Protein AF-C8NA68-F1 (afdb_monomer)

pLDDT: mean 77.58, std 17.08, range [37.94, 97.0]

Sequence (185 aa):
MNPKHLLPLLLLALTACQPPQTVENTNLCNYLPPHSEKTRLDDEDAHRFDVAADRISAATAHGNDSKRKHCGQTWRSVASDDDLKTAVASTLGQDWNYRDTLQQGDLTIALWETRSTFWPKQHYALTAAPARDGEPRTLRSTYIKNSDSDLNGAVVFGIIISPFAIVLAIALPLLWRKRRRARQP

Nearest PDB structures (foldseek):
  6exp-assembly1_B  TM=4.641E-01  e=3.893E-02  Sulfolobus islandicus rudivirus 3
  3djw-assembly1_B  TM=4.751E-01  e=7.972E-02  Captovirus AFV1
  4qda-assembly4_E  TM=2.045E-01  e=1.110E-02  Pseudomonas aeruginosa PAO1
  5hmb-assembly1_A  TM=2.649E-01  e=2.481E-01  Streptomyces sahachiroi
  3rt0-assembly2_D  TM=4.095E-01  e=4.919E+00  Arabidopsis thaliana

Solvent-accessible surface area (backbone atoms only — not comparable to full-atom values): 10620 Å² total; per-residue (Å²): 134,66,72,82,64,50,56,62,54,51,50,57,58,49,67,72,64,60,76,77,61,41,52,86,82,57,56,66,43,71,60,72,64,86,84,50,45,81,48,81,73,55,76,69,54,40,53,56,52,49,55,41,49,51,53,52,46,65,78,66,66,71,86,71,70,92,42,56,43,76,41,42,36,44,28,29,33,68,70,50,74,66,58,49,52,49,51,51,48,58,47,44,28,86,42,42,37,82,72,52,76,49,78,49,89,76,32,42,30,44,33,33,33,44,64,59,90,57,72,75,61,37,38,41,34,42,38,32,48,62,85,48,93,92,42,64,25,54,30,34,42,39,29,39,36,59,43,92,72,92,58,56,57,69,54,52,48,47,63,62,47,46,58,56,53,51,50,48,66,53,50,51,58,51,53,51,52,52,55,51,58,76,69,57,132

Radius of gyration: 24.06 Å; Cα contacts (8 Å, |Δi|>4): 234; chains: 1; bounding box: 42×34×87 Å

Organism: Cardiobacterium hominis (strain ATCC 15826 / DSM 8339 / NCTC 10426 / 6573) (NCBI:txid638300)

Structure (mmCIF, N/CA/C/O backbone):
data_AF-C8NA68-F1
#
_entry.id   AF-C8NA68-F1
#
loop_
_atom_site.group_PDB
_atom_site.id
_atom_site.type_symbol
_atom_site.label_atom_id
_atom_site.label_alt_id
_atom_site.label_comp_id
_atom_site.label_asym_id
_atom_site.label_entity_id
_atom_site.label_seq_id
_atom_site.pdbx_PDB_ins_code
_atom_site.Cartn_x
_atom_site.Cartn_y
_atom_site.Cartn_z
_atom_site.occupancy
_atom_site.B_iso_or_equiv
_atom_site.auth_seq_id
_atom_site.auth_comp_id
_atom_site.auth_asym_id
_atom_site.auth_atom_id
_atom_site.pdbx_PDB_model_num
ATOM 1 N N . MET A 1 1 ? -11.977 13.174 45.465 1.00 44.00 1 MET A N 1
ATOM 2 C CA . MET A 1 1 ? -11.170 13.221 44.228 1.00 44.00 1 MET A CA 1
ATOM 3 C C . MET A 1 1 ? -11.542 14.500 43.503 1.00 44.00 1 MET A C 1
ATOM 5 O O . MET A 1 1 ? -12.725 14.796 43.415 1.00 44.00 1 MET A O 1
ATOM 9 N N . ASN A 1 2 ? -10.548 15.311 43.144 1.00 37.94 2 ASN A N 1
ATOM 10 C CA . ASN A 1 2 ? -10.740 16.697 42.712 1.00 37.94 2 ASN A CA 1
ATOM 11 C C . ASN A 1 2 ? -11.089 16.727 41.204 1.00 37.94 2 ASN A C 1
ATOM 13 O O . ASN A 1 2 ? -10.316 16.169 40.423 1.00 37.94 2 ASN A O 1
ATOM 17 N N . PRO A 1 3 ? -12.196 17.357 40.763 1.00 47.44 3 PRO A N 1
ATOM 18 C CA . PRO A 1 3 ? -12.633 17.355 39.357 1.00 47.44 3 PRO A CA 1
ATOM 19 C C . PRO A 1 3 ? -11.610 17.961 38.378 1.00 47.44 3 PRO A C 1
ATOM 21 O O . PRO A 1 3 ? -11.643 17.657 37.189 1.00 47.44 3 PRO A O 1
ATOM 24 N N . LYS A 1 4 ? -10.635 18.734 38.878 1.00 49.16 4 LYS A N 1
ATOM 25 C CA . LYS A 1 4 ? -9.520 19.294 38.094 1.00 49.16 4 LYS A CA 1
ATOM 26 C C . LYS A 1 4 ? -8.570 18.244 37.493 1.00 49.16 4 LYS A C 1
ATOM 28 O O . LYS A 1 4 ? -7.896 18.554 36.521 1.00 49.16 4 LYS A O 1
ATOM 33 N N . HIS A 1 5 ? -8.530 17.017 38.022 1.00 50.84 5 HIS A N 1
ATOM 34 C CA . HIS A 1 5 ? -7.687 15.939 37.475 1.00 50.84 5 HIS A CA 1
ATOM 35 C C . HIS A 1 5 ? -8.428 15.001 36.509 1.00 50.84 5 HIS A C 1
ATOM 37 O O . HIS A 1 5 ? -7.784 14.225 35.814 1.00 50.84 5 HIS A O 1
ATOM 43 N N . LEU A 1 6 ? -9.762 15.081 36.427 1.00 52.28 6 LEU A N 1
ATOM 44 C CA . LEU A 1 6 ? -10.569 14.268 35.505 1.00 52.28 6 LEU A CA 1
ATOM 45 C C . LEU A 1 6 ? -10.562 14.827 34.078 1.00 52.28 6 LEU A C 1
ATOM 47 O O . LEU A 1 6 ? -10.506 14.060 33.124 1.00 52.28 6 LEU A O 1
ATOM 51 N N . LEU A 1 7 ? -10.571 16.155 33.936 1.00 48.56 7 LEU A N 1
ATOM 52 C CA . LEU A 1 7 ? -10.564 16.843 32.643 1.00 48.56 7 LEU A CA 1
ATOM 53 C C . LEU A 1 7 ? -9.338 16.511 31.759 1.00 48.56 7 LEU A C 1
ATOM 55 O O . LEU A 1 7 ? -9.542 16.190 30.591 1.00 48.56 7 LEU A O 1
ATOM 59 N N . PRO A 1 8 ? -8.084 16.521 32.269 1.00 54.88 8 PRO A N 1
ATOM 60 C CA . PRO A 1 8 ? -6.922 16.161 31.452 1.00 54.88 8 PRO A CA 1
ATOM 61 C C . PRO A 1 8 ? -6.886 14.669 31.087 1.00 54.88 8 PRO A C 1
ATOM 63 O O . PRO A 1 8 ? -6.460 14.330 29.990 1.00 54.88 8 PRO A O 1
ATOM 66 N N . LEU A 1 9 ? -7.387 13.781 31.954 1.00 54.00 9 LEU A N 1
ATOM 67 C CA . LEU A 1 9 ? -7.517 12.344 31.671 1.00 54.00 9 LEU A CA 1
ATOM 68 C C . LEU A 1 9 ? -8.568 12.060 30.585 1.00 54.00 9 LEU A C 1
ATOM 70 O O . LEU A 1 9 ? -8.351 11.211 29.726 1.00 54.00 9 LEU A O 1
ATOM 74 N N . LEU A 1 10 ? -9.677 12.806 30.588 1.00 49.81 10 LEU A N 1
ATOM 75 C CA . LEU A 1 10 ? -10.694 12.765 29.533 1.00 49.81 10 LEU A CA 1
ATOM 76 C C . LEU A 1 10 ? -10.158 13.293 28.199 1.00 49.81 10 LEU A C 1
ATOM 78 O O . LEU A 1 10 ? -10.419 12.690 27.165 1.00 49.81 10 LEU A O 1
ATOM 82 N N . LEU A 1 11 ? -9.377 14.376 28.217 1.00 50.22 11 LEU A N 1
ATOM 83 C CA . LEU A 1 11 ? -8.731 14.917 27.018 1.00 50.22 11 LEU A CA 1
ATOM 84 C C . LEU A 1 11 ? -7.678 13.957 26.442 1.00 50.22 11 LEU A C 1
ATOM 86 O O . LEU A 1 11 ? -7.655 13.762 25.234 1.00 50.22 11 LEU A O 1
ATOM 90 N N . LEU A 1 12 ? -6.885 13.286 27.285 1.00 52.88 12 LEU A N 1
ATOM 91 C CA . LEU A 1 12 ? -5.969 12.211 26.870 1.00 52.88 12 LEU A CA 1
ATOM 92 C C . LEU A 1 12 ? -6.706 10.997 26.274 1.00 52.88 12 LEU A C 1
ATOM 94 O O . LEU A 1 12 ? -6.224 10.383 25.326 1.00 52.88 12 LEU A O 1
ATOM 98 N N . ALA A 1 13 ? -7.889 10.658 26.793 1.00 50.31 13 ALA A N 1
ATOM 99 C CA . ALA A 1 13 ? -8.734 9.614 26.211 1.00 50.31 13 ALA A CA 1
ATOM 100 C C . ALA A 1 13 ? -9.366 10.041 24.869 1.00 50.31 13 ALA A C 1
ATOM 102 O O . ALA A 1 13 ? -9.619 9.199 24.008 1.00 50.31 13 ALA A O 1
ATOM 103 N N . LEU A 1 14 ? -9.595 11.345 24.672 1.00 45.97 14 LEU A N 1
ATOM 104 C CA . LEU A 1 14 ? -10.147 11.921 23.442 1.00 45.97 14 LEU A CA 1
ATOM 105 C C . LEU A 1 14 ? -9.093 12.078 22.335 1.00 45.97 14 LEU A C 1
ATOM 107 O O . LEU A 1 14 ? -9.425 11.890 21.168 1.00 45.97 14 LEU A O 1
ATOM 111 N N . THR A 1 15 ? -7.826 12.358 22.659 1.00 48.16 15 THR A N 1
ATOM 112 C CA . THR A 1 15 ? -6.746 12.387 21.651 1.00 48.16 15 THR A CA 1
ATOM 113 C C . THR A 1 15 ? -6.418 10.994 21.114 1.00 48.16 15 THR A C 1
ATOM 115 O O . THR A 1 15 ? -6.040 10.862 19.956 1.00 48.16 15 THR A O 1
ATOM 118 N N . ALA A 1 16 ? -6.659 9.936 21.894 1.00 47.53 16 ALA A N 1
ATOM 119 C CA . ALA A 1 16 ? -6.610 8.551 21.415 1.00 47.53 16 ALA A CA 1
ATOM 120 C C . ALA A 1 16 ? -7.795 8.163 20.495 1.00 47.53 16 ALA A C 1
ATOM 122 O O . ALA A 1 16 ? -7.811 7.058 19.954 1.00 47.53 16 ALA A O 1
ATOM 123 N N . CYS A 1 17 ? -8.787 9.046 20.317 1.00 47.50 17 CYS A N 1
ATOM 124 C CA . CYS A 1 17 ? -9.992 8.813 19.512 1.00 47.50 17 CYS A CA 1
ATOM 125 C C . CYS A 1 17 ? -9.973 9.499 18.136 1.00 47.50 17 CYS A C 1
ATOM 127 O O . CYS A 1 17 ? -10.986 9.462 17.434 1.00 47.50 17 CYS A O 1
ATOM 129 N N . GLN A 1 18 ? -8.876 10.147 17.733 1.00 53.47 18 GLN A N 1
ATOM 130 C CA . GLN A 1 18 ? -8.821 10.766 16.409 1.00 53.47 18 GLN A CA 1
ATOM 131 C C . GLN A 1 18 ? -8.470 9.720 15.338 1.00 53.47 18 GLN A C 1
ATOM 133 O O . GLN A 1 18 ? -7.555 8.917 15.540 1.00 53.47 18 GLN A O 1
ATOM 138 N N . PRO A 1 19 ? -9.207 9.681 14.210 1.00 56.03 19 PRO A N 1
ATOM 139 C CA . PRO A 1 19 ? -8.856 8.804 13.107 1.00 56.03 19 PRO A CA 1
ATOM 140 C C . PRO A 1 19 ? -7.470 9.200 12.582 1.00 56.03 19 PRO A C 1
ATOM 142 O O . PRO A 1 19 ? -7.207 10.402 12.474 1.00 56.03 19 PRO A O 1
ATOM 145 N N . PRO A 1 20 ? -6.618 8.214 12.250 1.00 59.84 20 PRO A N 1
ATOM 146 C CA . PRO A 1 20 ? -5.249 8.460 11.815 1.00 59.84 20 PRO A CA 1
ATOM 147 C C . PRO A 1 20 ? -5.252 9.451 10.653 1.00 59.84 20 PRO A C 1
ATOM 149 O O . PRO A 1 20 ? -5.985 9.262 9.678 1.00 59.84 20 PRO A O 1
ATOM 152 N N . GLN A 1 21 ? -4.487 10.530 10.796 1.00 61.25 21 GLN A N 1
ATOM 153 C CA . GLN A 1 21 ? -4.412 11.592 9.799 1.00 61.25 21 GLN A CA 1
ATOM 154 C C . GLN A 1 21 ? -3.161 11.359 8.957 1.00 61.25 21 GLN A C 1
ATOM 156 O O . GLN A 1 21 ? -2.054 11.248 9.477 1.00 61.25 21 GLN A O 1
ATOM 161 N N . THR A 1 22 ? -3.325 11.291 7.642 1.00 62.81 22 THR A N 1
ATOM 162 C CA . THR A 1 22 ? -2.184 11.377 6.726 1.00 62.81 22 THR A CA 1
ATOM 163 C C . THR A 1 22 ? -1.668 12.807 6.686 1.00 62.81 22 THR A C 1
ATOM 165 O O . THR A 1 22 ? -2.403 13.752 6.988 1.00 62.81 22 THR A O 1
ATOM 168 N N . VAL A 1 23 ? -0.429 12.989 6.238 1.00 65.06 23 VAL A N 1
ATOM 169 C CA . VAL A 1 23 ? 0.127 14.329 6.040 1.00 65.06 23 VAL A CA 1
ATOM 170 C C . VAL A 1 23 ? -0.733 15.079 5.003 1.00 65.06 23 VAL A C 1
ATOM 172 O O . VAL A 1 23 ? -1.062 14.539 3.945 1.00 65.06 23 VAL A O 1
ATOM 175 N N . GLU A 1 24 ? -1.174 16.294 5.346 1.00 60.34 24 GLU A N 1
ATOM 176 C CA . GLU A 1 24 ? -1.852 17.249 4.444 1.00 60.34 24 GLU A CA 1
ATOM 177 C C . GLU A 1 24 ? -3.141 16.765 3.735 1.00 60.34 24 GLU A C 1
ATOM 179 O O . GLU A 1 24 ? -3.328 17.024 2.550 1.00 60.34 24 GLU A O 1
ATOM 184 N N . ASN A 1 25 ? -4.076 16.086 4.421 1.00 60.50 25 ASN A N 1
ATOM 185 C CA . ASN A 1 25 ? -5.349 15.631 3.809 1.00 60.50 25 ASN A CA 1
ATOM 186 C C . ASN A 1 25 ? -5.155 14.821 2.506 1.00 60.50 25 ASN A C 1
ATOM 188 O O . ASN A 1 25 ? -6.013 14.821 1.617 1.00 60.50 25 ASN A O 1
ATOM 192 N N . THR A 1 26 ? -4.018 14.133 2.376 1.00 76.12 26 THR A N 1
ATOM 193 C CA . THR A 1 26 ? -3.693 13.370 1.172 1.00 76.12 26 THR A CA 1
ATOM 194 C C . THR A 1 26 ? -4.713 12.257 0.941 1.00 76.12 26 THR A C 1
ATOM 196 O O . THR A 1 26 ? -4.936 11.390 1.785 1.00 76.12 26 THR A O 1
ATOM 199 N N . ASN A 1 27 ? -5.320 12.241 -0.246 1.00 84.75 27 ASN A N 1
ATOM 200 C CA . ASN A 1 27 ? -6.230 11.172 -0.633 1.00 84.75 27 ASN A CA 1
ATOM 201 C C . ASN A 1 27 ? -5.441 9.916 -1.037 1.00 84.75 27 ASN A C 1
ATOM 203 O O . ASN A 1 27 ? -4.989 9.801 -2.176 1.00 84.75 27 ASN A O 1
ATOM 207 N N . LEU A 1 28 ? -5.335 8.950 -0.121 1.00 87.62 28 LEU A N 1
ATOM 208 C CA . LEU A 1 28 ? -4.624 7.684 -0.340 1.00 87.62 28 LEU A CA 1
ATOM 209 C C . LEU A 1 28 ? -5.164 6.848 -1.511 1.00 87.62 28 LEU A C 1
ATOM 211 O O . LEU A 1 28 ? -4.418 6.049 -2.070 1.00 87.62 28 LEU A O 1
ATOM 215 N N . CYS A 1 29 ? -6.420 7.042 -1.928 1.00 87.25 29 CYS A N 1
ATOM 216 C CA . CYS A 1 29 ? -6.961 6.363 -3.109 1.00 87.25 29 CYS A CA 1
ATOM 217 C C . CYS A 1 29 ? -6.277 6.801 -4.409 1.00 87.25 29 CYS A C 1
ATOM 219 O O . CYS A 1 29 ? -6.215 6.020 -5.352 1.00 87.25 29 CYS A O 1
ATOM 221 N N . ASN A 1 30 ? -5.805 8.049 -4.460 1.00 86.62 30 ASN A N 1
ATOM 222 C CA . ASN A 1 30 ? -5.249 8.682 -5.657 1.00 86.62 30 ASN A CA 1
ATOM 223 C C . ASN A 1 30 ? -3.813 9.178 -5.433 1.00 86.62 30 ASN A C 1
ATOM 225 O O . ASN A 1 30 ? -3.327 10.036 -6.170 1.00 86.62 30 ASN A O 1
ATOM 229 N N . TYR A 1 31 ? -3.153 8.706 -4.373 1.00 87.19 31 TYR A N 1
ATOM 230 C CA . TYR A 1 31 ? -1.792 9.121 -4.076 1.00 87.19 31 TYR A CA 1
ATOM 231 C C . TYR A 1 31 ? -0.835 8.595 -5.149 1.00 87.19 31 TYR A C 1
ATOM 233 O O . TYR A 1 31 ? -0.833 7.405 -5.479 1.00 87.19 31 TYR A O 1
ATOM 241 N N . LEU A 1 32 ? -0.017 9.508 -5.666 1.00 90.25 32 LEU A N 1
ATOM 242 C CA . LEU A 1 32 ? 1.010 9.255 -6.660 1.00 90.25 32 LEU A CA 1
ATOM 243 C C . LEU A 1 32 ? 2.351 9.726 -6.080 1.00 90.25 32 LEU A C 1
ATOM 245 O O . LEU A 1 32 ? 2.490 10.925 -5.822 1.00 90.25 32 LEU A O 1
ATOM 249 N N . PRO A 1 33 ? 3.322 8.825 -5.848 1.00 88.25 33 PRO A N 1
ATOM 250 C CA . PRO A 1 33 ? 4.633 9.223 -5.352 1.00 88.25 33 PRO A CA 1
ATOM 251 C C . PRO A 1 33 ? 5.361 10.172 -6.317 1.00 88.25 33 PRO A C 1
ATOM 253 O O . PRO A 1 33 ? 5.061 10.190 -7.516 1.00 88.25 33 PRO A O 1
ATOM 256 N N . PRO A 1 34 ? 6.355 10.936 -5.833 1.00 85.00 34 PRO A N 1
ATOM 257 C CA . PRO A 1 34 ? 7.206 11.751 -6.694 1.00 85.00 34 PRO A CA 1
ATOM 258 C C . PRO A 1 34 ? 7.811 10.927 -7.838 1.00 85.00 34 PRO A C 1
ATOM 260 O O . PRO A 1 34 ? 8.088 9.739 -7.679 1.00 85.00 34 PRO A O 1
ATOM 263 N N . HIS A 1 35 ? 8.016 11.561 -8.995 1.00 85.44 35 HIS A N 1
ATOM 264 C CA . HIS A 1 35 ? 8.611 10.919 -10.179 1.00 85.44 35 HIS A CA 1
ATOM 265 C C . HIS A 1 35 ? 7.881 9.642 -10.630 1.00 85.44 35 HIS A C 1
ATOM 267 O O . HIS A 1 35 ? 8.495 8.689 -11.114 1.00 85.44 35 HIS A O 1
ATOM 273 N N . SER A 1 36 ? 6.561 9.618 -10.448 1.00 89.44 36 SER A N 1
ATOM 274 C CA . SER A 1 36 ? 5.698 8.527 -10.885 1.00 89.44 36 SER A CA 1
ATOM 275 C C . SER A 1 36 ? 4.696 9.023 -11.916 1.00 89.44 36 SER A C 1
ATOM 277 O O . SER A 1 36 ? 4.200 10.145 -11.829 1.00 89.44 36 SER A O 1
ATOM 279 N N . GLU A 1 37 ? 4.376 8.172 -12.884 1.00 92.94 37 GLU A N 1
ATOM 280 C CA . GLU A 1 37 ? 3.425 8.476 -13.949 1.00 92.94 37 GLU A CA 1
ATOM 281 C C . GLU A 1 37 ? 2.199 7.575 -13.827 1.00 92.94 37 GLU A C 1
ATOM 283 O O . GLU A 1 37 ? 2.318 6.360 -13.681 1.00 92.94 37 GLU A O 1
ATOM 288 N N . LYS A 1 38 ? 0.995 8.151 -13.886 1.00 93.81 38 LYS A N 1
ATOM 289 C CA . LYS A 1 38 ? -0.241 7.362 -13.864 1.00 93.81 38 LYS A CA 1
ATOM 290 C C . LYS A 1 38 ? -0.295 6.448 -15.087 1.00 93.81 38 LYS A C 1
ATOM 292 O O . LYS A 1 38 ? -0.146 6.914 -16.208 1.00 93.81 38 LYS A O 1
ATOM 297 N N . THR A 1 39 ? -0.623 5.178 -14.873 1.00 93.50 39 THR A N 1
ATOM 298 C CA . THR A 1 39 ? -0.816 4.217 -15.965 1.00 93.50 39 THR A CA 1
ATOM 299 C C . THR A 1 39 ? -2.11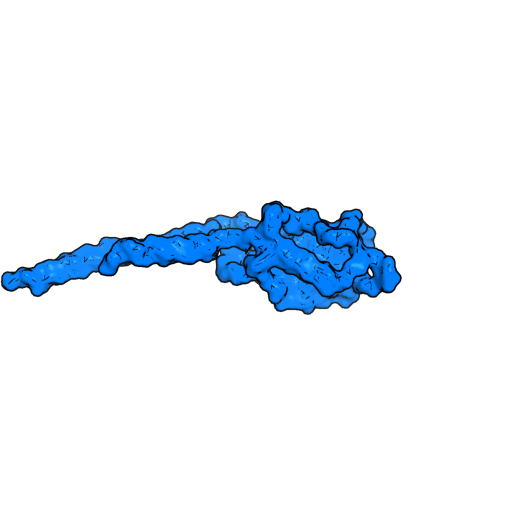2 3.437 -15.792 1.00 93.50 39 THR A C 1
ATOM 301 O O .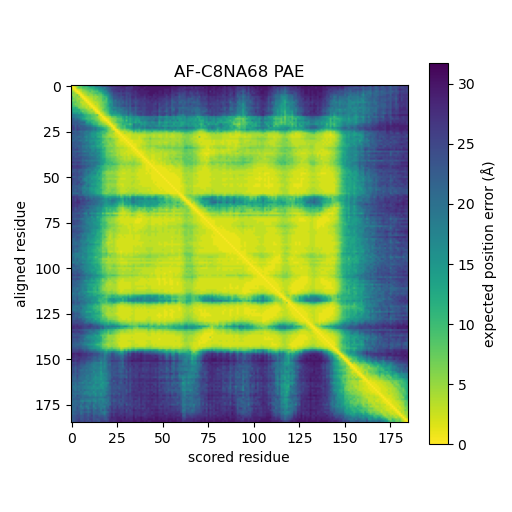 THR A 1 39 ? -2.730 3.446 -14.724 1.00 93.50 39 THR A O 1
ATOM 304 N N . ARG A 1 40 ? -2.527 2.753 -16.857 1.00 90.19 40 ARG A N 1
ATOM 305 C CA . ARG A 1 40 ? -3.480 1.643 -16.786 1.00 90.19 40 ARG A CA 1
ATOM 306 C C . ARG A 1 40 ? -2.710 0.326 -16.867 1.00 90.19 40 ARG A C 1
ATOM 308 O O . ARG A 1 40 ? -1.614 0.303 -17.421 1.00 90.19 40 ARG A O 1
ATOM 315 N N . LEU A 1 41 ? -3.280 -0.719 -16.279 1.00 89.75 41 LEU A N 1
ATOM 316 C CA . LEU A 1 41 ? -2.796 -2.086 -16.445 1.00 89.75 41 LEU A CA 1
ATOM 317 C C . LEU A 1 41 ? -3.260 -2.596 -17.814 1.00 89.75 41 LEU A C 1
ATOM 319 O O . LEU A 1 41 ? -4.369 -2.255 -18.238 1.00 89.75 41 LEU A O 1
ATOM 323 N N . ASP A 1 42 ? -2.418 -3.372 -18.490 1.00 89.62 42 ASP A N 1
ATOM 324 C CA . ASP A 1 42 ? -2.875 -4.253 -19.568 1.00 89.62 42 ASP A CA 1
ATOM 325 C C . ASP A 1 42 ? -3.584 -5.487 -18.980 1.00 89.62 42 ASP A C 1
ATOM 327 O O . ASP A 1 42 ? -3.658 -5.634 -17.761 1.00 89.62 42 ASP A O 1
ATOM 331 N N . ASP A 1 43 ? -4.152 -6.351 -19.822 1.00 88.56 43 ASP A N 1
ATOM 332 C CA . ASP A 1 43 ? -4.968 -7.482 -19.357 1.00 88.56 43 ASP A CA 1
ATOM 333 C C . ASP A 1 43 ? -4.159 -8.517 -18.548 1.00 88.56 43 ASP A C 1
ATOM 335 O O . ASP A 1 43 ? -4.682 -9.122 -17.607 1.00 88.56 43 ASP A O 1
ATOM 339 N N . GLU A 1 44 ? -2.878 -8.711 -18.877 1.00 86.94 44 GLU A N 1
ATOM 340 C CA . GLU A 1 44 ? -2.005 -9.661 -18.181 1.00 86.94 44 GLU A CA 1
ATOM 341 C C . GLU A 1 44 ? -1.600 -9.125 -16.803 1.00 86.94 44 GLU A C 1
ATOM 343 O O . GLU A 1 44 ? -1.757 -9.807 -15.782 1.00 86.94 44 GLU A O 1
ATOM 348 N N . ASP A 1 45 ? -1.129 -7.879 -16.756 1.00 88.88 45 ASP A N 1
ATOM 349 C CA . ASP A 1 45 ? -0.815 -7.190 -15.513 1.00 88.88 45 ASP A CA 1
ATOM 350 C C . ASP A 1 45 ? -2.083 -7.011 -14.661 1.00 88.88 45 ASP A C 1
ATOM 352 O O . ASP A 1 45 ? -2.027 -7.195 -13.446 1.00 88.88 45 ASP A O 1
ATOM 356 N N . ALA A 1 46 ? -3.249 -6.736 -15.254 1.00 91.00 46 ALA A N 1
ATOM 357 C CA . ALA A 1 46 ? -4.514 -6.625 -14.524 1.00 91.00 46 ALA A CA 1
ATOM 358 C C . ALA A 1 46 ? -4.800 -7.894 -13.719 1.00 91.00 46 ALA A C 1
ATOM 360 O O . ALA A 1 46 ? -4.976 -7.819 -12.502 1.00 91.00 46 ALA A O 1
ATOM 361 N N . HIS A 1 47 ? -4.734 -9.060 -14.366 1.00 91.94 47 HIS A N 1
ATOM 362 C CA . HIS A 1 47 ? -4.933 -10.337 -13.689 1.00 91.94 47 HIS A CA 1
ATOM 363 C C . HIS A 1 47 ? -3.903 -10.563 -12.570 1.00 91.94 47 HIS A C 1
ATOM 365 O O . HIS A 1 47 ? -4.262 -10.922 -11.448 1.00 91.94 47 HIS A O 1
ATOM 371 N N . ARG A 1 48 ? -2.612 -10.322 -12.837 1.00 93.50 48 ARG A N 1
ATOM 372 C CA . ARG A 1 48 ? -1.542 -10.506 -11.837 1.00 93.50 48 ARG A CA 1
ATOM 373 C C . ARG A 1 48 ? -1.738 -9.613 -10.610 1.00 93.50 48 ARG A C 1
ATOM 375 O O . ARG A 1 48 ? -1.601 -10.076 -9.475 1.00 93.50 48 ARG A O 1
ATOM 382 N N . PHE A 1 49 ? -2.085 -8.346 -10.824 1.00 93.62 49 PHE A N 1
ATOM 383 C CA . PHE A 1 49 ? -2.324 -7.389 -9.748 1.00 93.62 49 PHE A CA 1
ATOM 384 C C . PHE A 1 49 ? -3.638 -7.639 -9.002 1.00 93.62 49 PHE A C 1
ATOM 386 O O . PHE A 1 49 ? -3.706 -7.334 -7.811 1.00 93.62 49 PHE A O 1
ATOM 393 N N . ASP A 1 50 ? -4.654 -8.211 -9.646 1.00 92.38 50 ASP A N 1
ATOM 394 C CA . ASP A 1 50 ? -5.894 -8.605 -8.973 1.00 92.38 50 ASP A CA 1
ATOM 395 C C . ASP A 1 50 ? -5.664 -9.810 -8.046 1.00 92.38 50 ASP A C 1
ATOM 397 O O . ASP A 1 50 ? -6.068 -9.774 -6.885 1.00 92.38 50 ASP A O 1
ATOM 401 N N . VAL A 1 51 ? -4.870 -10.804 -8.464 1.00 92.88 51 VAL A N 1
ATOM 402 C CA . VAL A 1 51 ? -4.439 -11.896 -7.568 1.00 92.88 51 VAL A CA 1
ATOM 403 C C . VAL A 1 51 ? -3.603 -11.361 -6.390 1.00 92.88 51 VAL A C 1
ATOM 405 O O . VAL A 1 51 ? -3.727 -11.829 -5.254 1.00 92.88 51 VAL A O 1
ATOM 408 N N . ALA A 1 52 ? -2.760 -10.348 -6.615 1.00 94.25 52 ALA A N 1
ATOM 409 C CA . ALA A 1 52 ? -2.056 -9.665 -5.527 1.00 94.25 52 ALA A CA 1
ATOM 410 C C . ALA A 1 52 ? -3.014 -8.916 -4.586 1.00 94.25 52 ALA A C 1
ATOM 412 O O . ALA A 1 52 ? -2.800 -8.915 -3.371 1.00 94.25 52 ALA A O 1
ATOM 413 N N . ALA A 1 53 ? -4.089 -8.324 -5.111 1.00 91.69 53 ALA A N 1
ATOM 414 C CA . ALA A 1 53 ? -5.131 -7.700 -4.302 1.00 91.69 53 ALA A CA 1
ATOM 415 C C . ALA A 1 53 ? -5.852 -8.727 -3.415 1.00 91.69 53 ALA A C 1
ATOM 417 O O . ALA A 1 53 ? -6.071 -8.448 -2.234 1.00 91.69 53 ALA A O 1
ATOM 418 N N . ASP A 1 54 ? -6.119 -9.934 -3.918 1.00 90.56 54 ASP A N 1
ATOM 419 C CA . ASP A 1 54 ? -6.670 -11.034 -3.117 1.00 90.56 54 ASP A CA 1
ATOM 420 C C . ASP A 1 54 ? -5.714 -11.452 -1.994 1.00 90.56 54 ASP A C 1
ATOM 422 O O . ASP A 1 54 ? -6.133 -11.636 -0.846 1.00 90.56 54 ASP A O 1
ATOM 426 N N . ARG A 1 55 ? -4.405 -11.517 -2.278 1.00 93.12 55 ARG A N 1
ATOM 427 C CA . ARG A 1 55 ? -3.380 -11.806 -1.263 1.00 93.12 55 ARG A CA 1
ATOM 428 C C . ARG A 1 55 ? -3.339 -10.741 -0.168 1.00 93.12 55 ARG A C 1
ATOM 430 O O . ARG A 1 55 ? -3.287 -11.089 1.015 1.00 93.12 55 ARG A O 1
ATOM 437 N N . ILE A 1 56 ? -3.394 -9.460 -0.540 1.00 92.12 56 ILE A N 1
ATOM 438 C CA . ILE A 1 56 ? -3.514 -8.352 0.420 1.00 92.12 56 ILE A CA 1
ATOM 439 C C . ILE A 1 56 ? -4.805 -8.511 1.219 1.00 92.12 56 ILE A C 1
ATOM 441 O O . ILE A 1 56 ? -4.804 -8.342 2.442 1.00 92.12 56 ILE A O 1
ATOM 445 N N . SER A 1 57 ? -5.906 -8.848 0.544 1.00 88.06 57 SER A N 1
ATOM 446 C CA . SER A 1 57 ? -7.206 -8.973 1.181 1.00 88.06 57 SER A CA 1
ATOM 447 C C . SER A 1 57 ? -7.207 -10.057 2.248 1.00 88.06 57 SER A C 1
ATOM 449 O O . SER A 1 57 ? -7.609 -9.774 3.373 1.00 88.06 57 SER A O 1
ATOM 451 N N . ALA A 1 58 ? -6.650 -11.230 1.944 1.00 88.50 58 ALA A N 1
ATOM 452 C CA . ALA A 1 58 ? -6.481 -12.329 2.887 1.00 88.50 58 ALA A CA 1
ATOM 453 C C . ALA A 1 58 ? -5.565 -11.958 4.068 1.00 88.50 58 ALA A C 1
ATOM 455 O O . ALA A 1 58 ? -5.866 -12.288 5.213 1.00 88.50 58 ALA A O 1
ATOM 456 N N . ALA A 1 59 ? -4.472 -11.226 3.825 1.00 88.94 59 ALA A N 1
ATOM 457 C CA . ALA A 1 59 ? -3.545 -10.803 4.881 1.00 88.94 59 ALA A CA 1
ATOM 458 C C . ALA A 1 59 ? -4.128 -9.733 5.829 1.00 88.94 59 ALA A C 1
ATOM 460 O O . ALA A 1 59 ? -3.623 -9.523 6.939 1.00 88.94 59 ALA A O 1
ATOM 461 N N . THR A 1 60 ? -5.174 -9.035 5.388 1.00 84.88 60 THR A N 1
ATOM 462 C CA . THR A 1 60 ? -5.832 -7.932 6.109 1.00 84.88 60 THR A CA 1
ATOM 463 C C . THR A 1 60 ? -7.272 -8.259 6.516 1.00 84.88 60 THR A C 1
ATOM 465 O O . THR A 1 60 ? -7.944 -7.417 7.106 1.00 84.88 60 THR A O 1
ATOM 468 N N . ALA A 1 61 ? -7.760 -9.466 6.215 1.00 76.56 61 ALA A N 1
ATOM 469 C CA . ALA A 1 61 ? -9.129 -9.884 6.492 1.00 76.56 61 ALA A CA 1
ATOM 470 C C . ALA A 1 61 ? -9.358 -10.049 7.993 1.00 76.56 61 ALA A C 1
ATOM 472 O O . ALA A 1 61 ? -8.773 -10.927 8.632 1.00 76.56 61 ALA A O 1
ATOM 473 N N . HIS A 1 62 ? -10.230 -9.211 8.556 1.00 67.25 62 HIS A N 1
ATOM 474 C CA . HIS A 1 62 ? -10.660 -9.263 9.951 1.00 67.25 62 HIS A CA 1
ATOM 475 C C . HIS A 1 62 ? -12.187 -9.113 10.022 1.00 67.25 62 HIS A C 1
ATOM 477 O O . HIS A 1 62 ? -12.732 -8.048 9.730 1.00 67.25 62 HIS A O 1
ATOM 483 N N . GLY A 1 63 ? -12.885 -10.167 10.458 1.00 63.75 63 GLY A N 1
ATOM 484 C CA . GLY A 1 63 ? -14.344 -10.161 10.591 1.00 63.75 63 GLY A CA 1
ATOM 485 C C . GLY A 1 63 ? -15.071 -10.309 9.250 1.00 63.75 63 GLY A C 1
ATOM 486 O O . GLY A 1 63 ? -14.727 -11.173 8.454 1.00 63.75 63 GLY A O 1
ATOM 487 N N . ASN A 1 64 ? -16.122 -9.513 9.026 1.00 59.69 64 ASN A N 1
ATOM 488 C CA . ASN A 1 64 ? -16.918 -9.580 7.798 1.00 59.69 64 ASN A CA 1
ATOM 489 C C . ASN A 1 64 ? -16.33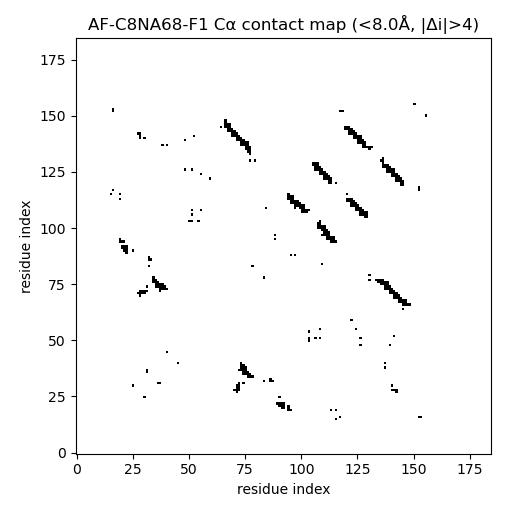1 -8.672 6.699 1.00 59.69 64 ASN A C 1
ATOM 491 O O . ASN A 1 64 ? -16.477 -7.448 6.762 1.00 59.69 64 ASN A O 1
ATOM 495 N N . ASP A 1 65 ? -15.742 -9.283 5.668 1.00 63.97 65 ASP A N 1
ATOM 496 C CA . ASP A 1 65 ? -15.121 -8.597 4.528 1.00 63.97 65 ASP A CA 1
ATOM 497 C C . ASP A 1 65 ? -16.113 -7.839 3.625 1.00 63.97 65 ASP A C 1
ATOM 499 O O . ASP A 1 65 ? -15.704 -6.930 2.903 1.00 63.97 65 ASP A O 1
ATOM 503 N N . SER A 1 66 ? -17.425 -8.119 3.700 1.00 58.34 66 SER A N 1
ATOM 504 C CA . SER A 1 66 ? -18.449 -7.459 2.864 1.00 58.34 66 SER A CA 1
ATOM 505 C C . SER A 1 66 ? -18.556 -5.948 3.100 1.00 58.34 66 SER A C 1
ATOM 507 O O . SER A 1 66 ? -19.239 -5.234 2.369 1.00 58.34 66 SER A O 1
ATOM 509 N N . LYS A 1 67 ? -17.927 -5.463 4.168 1.00 63.25 67 LYS A N 1
ATOM 510 C CA . LYS A 1 67 ? -17.909 -4.070 4.583 1.00 63.25 67 LYS A CA 1
ATOM 511 C C . LYS A 1 67 ? -16.554 -3.444 4.298 1.00 63.25 67 LYS A C 1
ATOM 513 O O . LYS A 1 67 ? -16.169 -2.573 5.048 1.00 63.25 67 LYS A O 1
ATOM 518 N N . ARG A 1 68 ? -15.777 -3.847 3.296 1.00 74.38 68 ARG A N 1
ATOM 519 C CA . ARG A 1 68 ? -14.474 -3.217 3.008 1.00 74.38 68 ARG A CA 1
ATOM 520 C C . ARG A 1 68 ? -14.574 -2.259 1.826 1.00 74.38 68 ARG A C 1
ATOM 522 O O . ARG A 1 68 ? -15.150 -2.576 0.792 1.00 74.38 68 ARG A O 1
ATOM 529 N N . LYS A 1 69 ? -14.027 -1.056 1.992 1.00 73.06 69 LYS A N 1
ATOM 530 C CA . LYS A 1 69 ? -13.810 -0.094 0.911 1.00 73.06 69 LYS A CA 1
ATOM 531 C C . LYS A 1 69 ? -12.389 -0.288 0.400 1.00 73.06 69 LYS A C 1
ATOM 533 O O . LYS A 1 69 ? -11.435 -0.158 1.169 1.00 73.06 69 LYS A O 1
ATOM 538 N N . HIS A 1 70 ? -12.283 -0.579 -0.890 1.00 84.06 70 HIS A N 1
ATOM 539 C CA . HIS A 1 70 ? -11.024 -0.740 -1.603 1.00 84.06 70 HIS A CA 1
ATOM 540 C C . HIS A 1 70 ? -10.908 0.364 -2.647 1.00 84.06 70 HIS A C 1
ATOM 542 O O . HIS A 1 70 ? -11.803 0.542 -3.472 1.00 84.06 70 HIS A O 1
ATOM 548 N N . CYS A 1 71 ? -9.814 1.110 -2.608 1.00 88.06 71 CYS A N 1
ATOM 549 C CA . CYS A 1 71 ? -9.472 2.063 -3.653 1.00 88.06 71 CYS A CA 1
ATOM 550 C C . CYS A 1 71 ? -7.959 2.078 -3.852 1.00 88.06 71 CYS A C 1
ATOM 552 O O . CYS A 1 71 ? -7.206 1.532 -3.047 1.00 88.06 71 CYS A O 1
ATOM 554 N N . GLY A 1 72 ? -7.506 2.700 -4.928 1.00 88.62 72 GLY A N 1
ATOM 555 C CA . GLY A 1 72 ? -6.092 2.748 -5.237 1.00 88.62 72 GLY A CA 1
ATOM 556 C C . GLY A 1 72 ? -5.846 3.194 -6.661 1.00 88.62 72 GLY A C 1
ATOM 557 O O . GLY A 1 72 ? -6.776 3.343 -7.459 1.00 88.62 72 GLY A O 1
ATOM 558 N N . GLN A 1 73 ? -4.574 3.382 -6.975 1.00 93.38 73 GLN A N 1
ATOM 559 C CA . GLN A 1 73 ? -4.143 3.881 -8.263 1.00 93.38 73 GLN A CA 1
ATOM 560 C C . GLN A 1 73 ? -2.967 3.065 -8.781 1.00 93.38 73 GLN A C 1
ATOM 562 O O . GLN A 1 73 ? -2.089 2.649 -8.029 1.00 93.38 73 GLN A O 1
ATOM 567 N N . THR A 1 74 ? -2.955 2.861 -10.095 1.00 95.25 74 THR A N 1
ATOM 568 C CA . THR A 1 74 ? -1.827 2.251 -10.798 1.00 95.25 74 THR A CA 1
ATOM 569 C C . THR A 1 74 ? -0.950 3.337 -11.413 1.00 95.25 74 THR A C 1
ATOM 571 O O . THR A 1 74 ? -1.447 4.349 -11.923 1.00 95.25 74 THR A O 1
ATOM 574 N N . TRP A 1 75 ? 0.359 3.141 -11.343 1.00 95.50 75 TRP A N 1
ATOM 575 C CA . TRP A 1 75 ? 1.365 4.068 -11.844 1.00 95.50 75 TRP A CA 1
ATOM 576 C C . TRP A 1 75 ? 2.663 3.339 -12.196 1.00 95.50 75 TRP A C 1
ATOM 578 O O . TRP A 1 75 ? 2.839 2.172 -11.858 1.00 95.50 75 TRP A O 1
ATOM 588 N N . ARG A 1 76 ? 3.559 4.017 -12.913 1.00 94.81 76 ARG A N 1
ATOM 589 C CA . ARG A 1 76 ? 4.903 3.538 -13.237 1.00 94.81 76 ARG A CA 1
ATOM 590 C C . ARG A 1 76 ? 5.953 4.416 -12.585 1.00 94.81 76 ARG A C 1
ATOM 592 O O . ARG A 1 76 ? 5.752 5.624 -12.467 1.00 94.81 76 ARG A O 1
ATOM 599 N N . SER A 1 77 ? 7.071 3.822 -12.184 1.00 93.62 77 SER A N 1
ATOM 600 C CA . SER A 1 77 ? 8.222 4.570 -11.674 1.00 93.62 77 SER A CA 1
ATOM 601 C C . SER A 1 77 ? 9.526 3.800 -11.848 1.00 93.62 77 SER A C 1
ATOM 603 O O . SER A 1 77 ? 9.536 2.571 -11.867 1.00 93.62 77 SER A O 1
ATOM 605 N N . VAL A 1 78 ? 10.623 4.548 -11.952 1.00 93.81 78 VAL A N 1
ATOM 606 C CA . VAL A 1 78 ? 12.007 4.043 -11.921 1.00 93.81 78 VAL A CA 1
ATOM 607 C C . VAL A 1 78 ? 12.614 4.088 -10.515 1.00 93.81 78 VAL A C 1
ATOM 609 O O . VAL A 1 78 ? 13.740 3.642 -10.322 1.00 93.81 78 VAL A O 1
ATOM 612 N N . ALA A 1 79 ? 11.899 4.650 -9.534 1.00 91.56 79 ALA A N 1
ATOM 613 C CA . ALA A 1 79 ? 12.389 4.775 -8.168 1.00 91.56 79 ALA A CA 1
ATOM 614 C C . ALA A 1 79 ? 12.624 3.400 -7.526 1.00 91.56 79 ALA A C 1
ATOM 616 O O . ALA A 1 79 ? 11.882 2.442 -7.785 1.00 91.56 79 ALA A O 1
ATOM 617 N N . SER A 1 80 ? 13.641 3.321 -6.665 1.00 90.19 80 SER A N 1
ATOM 618 C CA . SER A 1 80 ? 13.980 2.095 -5.943 1.00 90.19 80 SER A CA 1
ATOM 619 C C . SER A 1 80 ? 12.874 1.692 -4.958 1.00 90.19 80 SER A C 1
ATOM 621 O O . SER A 1 80 ? 12.023 2.502 -4.584 1.00 90.19 80 SER A O 1
ATOM 623 N N . ASP A 1 81 ? 12.865 0.427 -4.527 1.00 88.94 81 ASP A N 1
ATOM 624 C CA . ASP A 1 81 ? 11.909 -0.039 -3.510 1.00 88.94 81 ASP A CA 1
ATOM 625 C C . ASP A 1 81 ? 12.023 0.755 -2.208 1.00 88.94 81 ASP A C 1
ATOM 627 O O . ASP A 1 81 ? 11.005 1.066 -1.589 1.00 88.94 81 ASP A O 1
ATOM 631 N N . ASP A 1 82 ? 13.243 1.120 -1.820 1.00 90.75 82 ASP A N 1
ATOM 632 C CA . ASP A 1 82 ? 13.505 1.865 -0.594 1.00 90.75 82 ASP A CA 1
ATOM 633 C C . ASP A 1 82 ? 13.046 3.323 -0.705 1.00 90.75 82 ASP A C 1
ATOM 635 O O . ASP A 1 82 ? 12.418 3.835 0.228 1.00 90.75 82 ASP A O 1
ATOM 639 N N . ASP A 1 83 ? 13.256 3.972 -1.855 1.00 92.50 83 ASP A N 1
ATOM 640 C CA . ASP A 1 83 ? 12.763 5.334 -2.098 1.00 92.50 83 ASP A CA 1
ATOM 641 C C . ASP A 1 83 ? 11.234 5.376 -2.073 1.00 92.50 83 ASP A C 1
ATOM 643 O O . ASP A 1 83 ? 10.633 6.246 -1.440 1.00 92.50 83 ASP A O 1
ATOM 647 N N . LEU A 1 84 ? 10.585 4.400 -2.715 1.00 92.06 84 LEU A N 1
ATOM 648 C CA . LEU A 1 84 ? 9.129 4.306 -2.750 1.00 92.06 84 LEU A CA 1
ATOM 649 C C . LEU A 1 84 ? 8.543 3.991 -1.375 1.00 92.06 84 LEU A C 1
ATOM 651 O O . LEU A 1 84 ? 7.569 4.628 -0.966 1.00 92.06 84 LEU A O 1
ATOM 655 N N . LYS A 1 85 ? 9.144 3.054 -0.633 1.00 92.38 85 LYS A N 1
ATOM 656 C CA . LYS A 1 85 ? 8.759 2.767 0.756 1.00 92.38 85 LYS A CA 1
ATOM 657 C C . LYS A 1 85 ? 8.914 4.003 1.636 1.00 92.38 85 LYS A C 1
ATOM 659 O O . LYS A 1 85 ? 8.026 4.273 2.443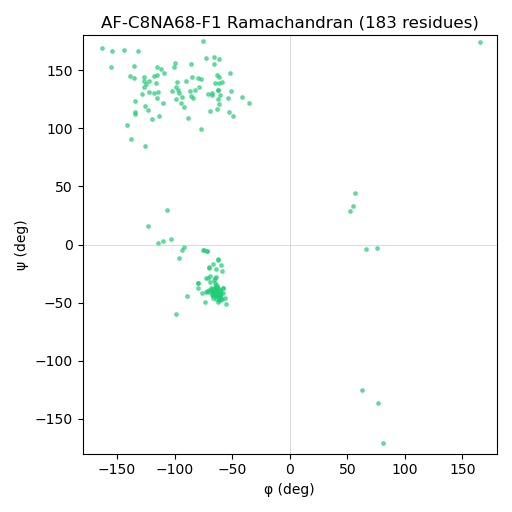 1.00 92.38 85 LYS A O 1
ATOM 664 N N . THR A 1 86 ? 9.990 4.768 1.461 1.00 92.56 86 THR A N 1
ATOM 665 C CA . THR A 1 86 ? 10.247 6.005 2.211 1.00 92.56 86 THR A CA 1
ATOM 666 C C . THR A 1 86 ? 9.232 7.092 1.869 1.00 92.56 86 THR A C 1
ATOM 668 O O . THR A 1 86 ? 8.655 7.691 2.777 1.00 92.56 86 THR A O 1
ATOM 671 N N . ALA A 1 87 ? 8.948 7.312 0.582 1.00 92.12 87 ALA A N 1
ATOM 672 C CA . ALA A 1 87 ? 7.953 8.282 0.128 1.00 92.12 87 ALA A CA 1
ATOM 673 C C . ALA A 1 87 ? 6.552 7.943 0.660 1.00 92.12 87 ALA A C 1
ATOM 675 O O . ALA A 1 87 ? 5.888 8.795 1.251 1.00 92.12 87 ALA A O 1
ATOM 676 N N . VAL A 1 88 ? 6.137 6.676 0.542 1.00 92.31 88 VAL A N 1
ATOM 677 C CA . VAL A 1 88 ? 4.860 6.193 1.087 1.00 92.31 88 VAL A CA 1
ATOM 678 C C . VAL A 1 88 ? 4.818 6.350 2.606 1.00 92.31 88 VAL A C 1
ATOM 680 O O . VAL A 1 88 ? 3.844 6.887 3.128 1.00 92.31 88 VAL A O 1
ATOM 683 N N . ALA A 1 89 ? 5.861 5.935 3.330 1.00 91.31 89 ALA A N 1
ATOM 684 C CA . ALA A 1 89 ? 5.911 6.068 4.785 1.00 91.31 89 ALA A CA 1
ATOM 685 C C . ALA A 1 89 ? 5.834 7.537 5.234 1.00 91.31 89 ALA A C 1
ATOM 687 O O . ALA A 1 89 ? 5.143 7.846 6.205 1.00 91.31 89 ALA A O 1
ATOM 688 N N . SER A 1 90 ? 6.490 8.444 4.505 1.00 90.69 90 SER A N 1
ATOM 689 C CA . SER A 1 90 ? 6.419 9.885 4.753 1.00 90.69 90 SER A CA 1
ATOM 690 C C . SER A 1 90 ? 5.003 10.431 4.552 1.00 90.69 90 SER A C 1
ATOM 692 O O . SER A 1 90 ? 4.512 11.158 5.412 1.00 90.69 90 SER A O 1
ATOM 694 N N . THR A 1 91 ? 4.315 10.034 3.476 1.00 90.75 91 THR A N 1
ATOM 695 C CA . THR A 1 91 ? 2.928 10.447 3.203 1.00 90.75 91 THR A CA 1
ATOM 696 C C . THR A 1 91 ? 1.931 9.891 4.220 1.00 90.75 91 THR A C 1
ATOM 698 O O . THR A 1 91 ? 1.035 10.609 4.671 1.00 90.75 91 THR A O 1
ATOM 701 N N . LEU A 1 92 ? 2.078 8.618 4.595 1.00 89.94 92 LEU A N 1
ATOM 702 C CA . LEU A 1 92 ? 1.230 7.982 5.602 1.00 89.94 92 LEU A CA 1
ATOM 703 C C . LEU A 1 92 ? 1.412 8.638 6.978 1.00 89.94 92 LEU A C 1
ATOM 705 O O . LEU A 1 92 ? 0.432 8.852 7.689 1.00 89.94 92 LEU A O 1
ATOM 709 N N . GLY A 1 93 ? 2.643 9.013 7.330 1.00 89.19 93 GLY A N 1
ATOM 710 C CA . GLY A 1 93 ? 2.954 9.714 8.569 1.00 89.19 93 GLY A CA 1
ATOM 711 C C . GLY A 1 93 ? 3.058 8.796 9.792 1.00 89.19 93 GLY A C 1
ATOM 712 O O . GLY A 1 93 ? 3.084 7.568 9.703 1.00 89.19 93 GLY A O 1
ATOM 713 N N . GLN A 1 94 ? 3.153 9.411 10.973 1.00 86.75 94 GLN A N 1
ATOM 714 C CA . GLN A 1 94 ? 3.489 8.717 12.226 1.00 86.75 94 GLN A CA 1
ATOM 715 C C . GLN A 1 94 ? 2.391 7.782 12.743 1.00 86.75 94 GLN A C 1
ATOM 717 O O . GLN A 1 94 ? 2.683 6.876 13.524 1.00 86.75 94 GLN A O 1
ATOM 722 N N . ASP A 1 95 ? 1.152 7.975 12.296 1.00 85.25 95 ASP A N 1
ATOM 723 C CA . ASP A 1 95 ? 0.004 7.161 12.696 1.00 85.25 95 ASP A CA 1
ATOM 724 C C . ASP A 1 95 ? -0.015 5.780 12.033 1.00 85.25 95 ASP A C 1
ATOM 726 O O . ASP A 1 95 ? -0.857 4.939 12.357 1.00 85.25 95 ASP A O 1
ATOM 730 N N . TRP A 1 96 ? 0.919 5.521 11.120 1.00 90.81 96 TRP A N 1
ATOM 731 C CA . TRP A 1 96 ? 1.051 4.269 10.396 1.00 90.81 96 TRP A CA 1
ATOM 732 C C . TRP A 1 96 ? 2.324 3.531 10.804 1.00 90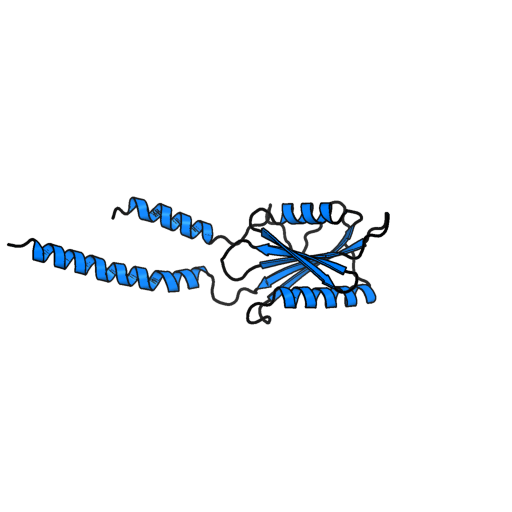.81 96 TRP A C 1
ATOM 734 O O . TRP A 1 96 ? 3.322 4.103 11.247 1.00 90.81 96 TRP A O 1
ATOM 744 N N . ASN A 1 97 ? 2.280 2.211 10.708 1.00 92.50 97 ASN A N 1
ATOM 745 C CA . ASN A 1 97 ? 3.423 1.346 10.906 1.00 92.50 97 ASN A CA 1
ATOM 746 C C . ASN A 1 97 ? 3.584 0.443 9.694 1.00 92.50 97 ASN A C 1
ATOM 748 O O . ASN A 1 97 ? 2.604 -0.061 9.147 1.00 92.50 97 ASN A O 1
ATOM 752 N N . TYR A 1 98 ? 4.831 0.223 9.302 1.00 94.31 98 TYR A N 1
ATOM 753 C CA . TYR A 1 98 ? 5.144 -0.841 8.370 1.00 94.31 98 TYR A CA 1
ATOM 754 C C . TYR A 1 98 ? 4.880 -2.184 9.059 1.00 94.31 98 TYR A C 1
ATOM 756 O O . TYR A 1 98 ? 5.326 -2.407 10.186 1.00 94.31 98 TYR A O 1
ATOM 764 N N . ARG A 1 99 ? 4.109 -3.051 8.404 1.00 93.19 99 ARG A N 1
ATOM 765 C CA . ARG A 1 99 ? 3.688 -4.340 8.954 1.00 93.19 99 ARG A CA 1
ATOM 766 C C . ARG A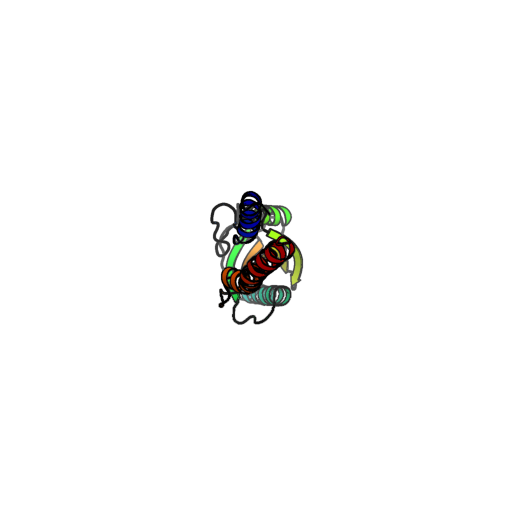 1 99 ? 4.571 -5.465 8.436 1.00 93.19 99 ARG A C 1
ATOM 768 O O . ARG A 1 99 ? 5.181 -6.155 9.242 1.00 93.19 99 ARG A O 1
ATOM 775 N N . ASP A 1 100 ? 4.606 -5.660 7.119 1.00 94.38 100 ASP A N 1
ATOM 776 C CA . ASP A 1 100 ? 5.326 -6.774 6.494 1.00 94.38 100 ASP A CA 1
ATOM 777 C C . ASP A 1 100 ? 5.548 -6.543 4.986 1.00 94.38 100 ASP A C 1
ATOM 779 O O . ASP A 1 100 ? 4.947 -5.642 4.391 1.00 94.38 100 ASP A O 1
ATOM 783 N N . THR A 1 101 ? 6.389 -7.374 4.362 1.00 95.69 101 THR A N 1
ATOM 784 C CA . THR A 1 101 ? 6.452 -7.548 2.905 1.00 95.69 101 THR A CA 1
ATOM 785 C C . THR A 1 101 ? 5.910 -8.928 2.547 1.00 95.69 101 THR A C 1
ATOM 787 O O . THR A 1 101 ? 6.436 -9.950 2.978 1.00 95.69 101 THR A O 1
ATOM 790 N N . LEU A 1 102 ? 4.878 -8.961 1.711 1.00 95.25 102 LEU A N 1
ATOM 791 C CA . LEU A 1 102 ? 4.316 -10.188 1.159 1.00 95.25 102 LEU A CA 1
ATOM 792 C C . LEU A 1 102 ? 4.838 -10.405 -0.265 1.00 95.25 102 LEU A C 1
ATOM 794 O O . LEU A 1 102 ? 5.204 -9.457 -0.958 1.00 95.25 102 LEU A O 1
ATOM 798 N N . GLN A 1 103 ? 4.825 -11.659 -0.705 1.00 95.12 103 GLN A N 1
ATOM 799 C CA . GLN A 1 103 ? 5.142 -12.047 -2.077 1.00 95.12 103 GLN A CA 1
ATOM 800 C C . GLN A 1 103 ? 3.913 -12.670 -2.740 1.00 95.12 103 GLN A C 1
ATOM 802 O O . GLN A 1 103 ? 3.198 -13.451 -2.102 1.00 95.12 103 GLN A O 1
ATOM 807 N N . GLN A 1 104 ? 3.679 -12.327 -4.008 1.00 95.94 104 GLN A N 1
ATOM 808 C CA . GLN A 1 104 ? 2.669 -12.951 -4.861 1.00 95.94 104 GLN A CA 1
ATOM 809 C C . GLN A 1 104 ? 3.218 -13.092 -6.285 1.00 95.94 104 GLN A C 1
ATOM 811 O O . GLN A 1 104 ? 3.261 -12.127 -7.043 1.00 95.94 104 GLN A O 1
ATOM 816 N N . GLY A 1 105 ? 3.622 -14.308 -6.659 1.00 93.94 105 GLY A N 1
ATOM 817 C CA . GLY A 1 105 ? 4.342 -14.520 -7.916 1.00 93.94 105 GLY A CA 1
ATOM 818 C C . GLY A 1 105 ? 5.677 -13.774 -7.901 1.00 93.94 105 GLY A C 1
ATOM 819 O O . GLY A 1 105 ? 6.465 -13.954 -6.977 1.00 93.94 105 GLY A O 1
ATOM 820 N N . ASP A 1 106 ? 5.909 -12.935 -8.907 1.00 93.00 106 ASP A N 1
ATOM 821 C CA . ASP A 1 106 ? 7.063 -12.035 -9.004 1.00 93.00 106 ASP A CA 1
ATOM 822 C 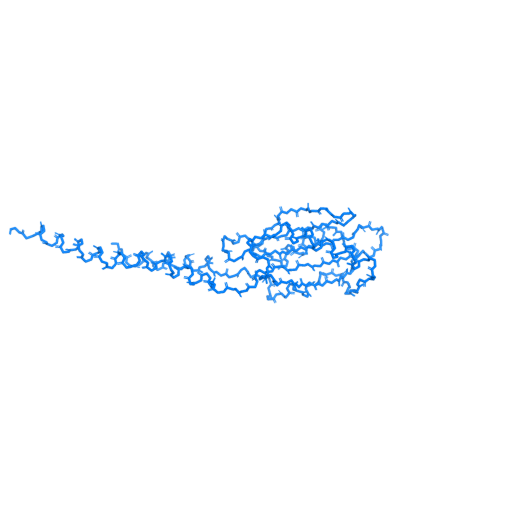C . ASP A 1 106 ? 6.801 -10.636 -8.411 1.00 93.00 106 ASP A C 1
ATOM 824 O O . ASP A 1 106 ? 7.697 -9.791 -8.399 1.00 93.00 106 ASP A O 1
ATOM 828 N N . LEU A 1 107 ? 5.581 -10.377 -7.923 1.00 95.75 107 LEU A N 1
ATOM 829 C CA . LEU A 1 107 ? 5.189 -9.095 -7.346 1.00 95.75 107 LEU A CA 1
ATOM 830 C C . LEU A 1 107 ? 5.533 -9.032 -5.858 1.00 95.75 107 LEU A C 1
ATOM 832 O O . LEU A 1 107 ? 5.143 -9.897 -5.068 1.00 95.75 107 LEU A O 1
ATOM 836 N N . THR A 1 108 ? 6.169 -7.931 -5.465 1.00 96.56 108 THR A N 1
ATOM 837 C CA . THR A 1 108 ? 6.454 -7.615 -4.063 1.00 96.56 108 THR A CA 1
ATOM 838 C C . THR A 1 108 ? 5.387 -6.676 -3.514 1.00 96.56 108 THR A C 1
ATOM 840 O O . THR A 1 108 ? 5.045 -5.677 -4.142 1.00 96.56 108 THR A O 1
ATOM 843 N N . ILE A 1 109 ? 4.858 -6.976 -2.329 1.00 97.00 109 ILE A N 1
ATOM 844 C CA . ILE A 1 109 ? 3.784 -6.210 -1.691 1.00 97.00 109 ILE A CA 1
ATOM 845 C C . ILE A 1 109 ? 4.289 -5.673 -0.355 1.00 97.00 109 ILE A C 1
ATOM 847 O O . ILE A 1 109 ? 4.410 -6.425 0.609 1.00 97.00 109 ILE A O 1
ATOM 851 N N . ALA A 1 110 ? 4.540 -4.372 -0.259 1.00 96.88 110 ALA A N 1
ATOM 852 C CA . ALA A 1 110 ? 4.822 -3.718 1.015 1.00 96.88 110 ALA A CA 1
ATOM 853 C C . ALA A 1 110 ? 3.505 -3.321 1.698 1.00 96.88 110 ALA A C 1
ATOM 855 O O . ALA A 1 110 ? 2.664 -2.670 1.078 1.00 96.88 110 ALA A O 1
ATOM 856 N N . LEU A 1 111 ? 3.316 -3.713 2.960 1.00 95.69 111 LEU A N 1
ATOM 857 C CA . LEU A 1 111 ? 2.071 -3.507 3.698 1.00 95.69 111 LEU A CA 1
ATOM 858 C C . LEU A 1 111 ? 2.288 -2.610 4.920 1.00 95.69 111 LEU A C 1
ATOM 860 O O . LEU A 1 111 ? 3.143 -2.876 5.764 1.00 95.69 111 LEU A O 1
ATOM 864 N N . TRP A 1 112 ? 1.441 -1.595 5.052 1.00 94.56 112 TRP A N 1
ATOM 865 C CA . TRP A 1 112 ? 1.334 -0.723 6.215 1.00 94.56 112 TRP A CA 1
ATOM 866 C C . TRP A 1 112 ? -0.026 -0.877 6.884 1.00 94.56 112 TRP A C 1
ATOM 868 O O . TRP A 1 112 ? -1.039 -1.198 6.257 1.00 94.56 112 TRP A O 1
ATOM 878 N N . GLU A 1 113 ? -0.044 -0.608 8.179 1.00 91.06 113 GLU A N 1
ATOM 879 C CA . GLU A 1 113 ? -1.226 -0.649 9.022 1.00 91.06 113 GLU A CA 1
ATOM 880 C C . GLU A 1 113 ? -1.227 0.542 9.980 1.00 91.06 113 GLU A C 1
ATOM 882 O O . GLU A 1 113 ? -0.186 0.967 10.479 1.00 91.06 113 GLU A O 1
ATOM 887 N N . THR A 1 114 ? -2.405 1.075 10.279 1.00 87.31 114 THR A N 1
ATOM 888 C CA . THR A 1 114 ? -2.555 2.133 11.283 1.00 87.31 114 THR A CA 1
ATOM 889 C C . THR A 1 114 ? -2.134 1.651 12.675 1.00 87.31 114 THR A C 1
ATOM 891 O O . THR A 1 114 ? -2.594 0.606 13.146 1.00 87.31 114 THR A O 1
ATOM 894 N N . ARG A 1 115 ? -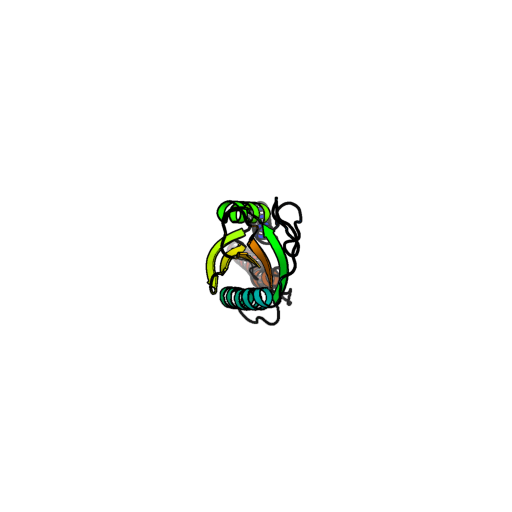1.322 2.438 13.388 1.00 83.81 115 ARG A N 1
ATOM 895 C CA . ARG A 1 115 ? -0.866 2.168 14.765 1.00 83.81 115 ARG A CA 1
ATOM 896 C C . ARG A 1 115 ? -1.994 2.178 15.783 1.00 83.81 115 ARG A C 1
ATOM 898 O O . ARG A 1 115 ? -1.903 1.469 16.782 1.00 83.81 115 ARG A O 1
ATOM 905 N N . SER A 1 116 ? -3.049 2.949 15.524 1.00 71.44 116 SER A N 1
ATOM 906 C CA . SER A 1 116 ? -4.183 3.081 16.436 1.00 71.44 116 SER A CA 1
ATOM 907 C C . SER A 1 116 ? -4.726 1.716 16.853 1.00 71.44 116 SER A C 1
ATOM 909 O O . SER A 1 116 ? -4.939 0.840 16.018 1.00 71.44 116 SER A O 1
ATOM 911 N N . THR A 1 117 ? -4.950 1.520 18.148 1.00 64.88 117 THR A N 1
ATOM 912 C CA . THR A 1 117 ? -5.642 0.334 18.676 1.00 64.88 117 THR A CA 1
ATOM 913 C C . THR A 1 117 ? -7.149 0.393 18.421 1.00 64.88 117 THR A C 1
ATOM 915 O O . THR A 1 117 ? -7.869 -0.559 18.724 1.00 64.88 117 THR A O 1
ATOM 918 N N . PHE A 1 118 ? -7.627 1.506 17.860 1.00 57.56 118 PHE A N 1
ATOM 919 C CA . PHE A 1 118 ? -9.008 1.713 17.485 1.00 57.56 118 PHE A CA 1
ATOM 920 C C . PHE A 1 118 ? -9.378 0.869 16.268 1.00 57.56 118 PHE A C 1
ATOM 922 O O . PHE A 1 118 ? -8.713 0.896 15.231 1.00 57.56 118 PHE A O 1
ATOM 929 N N . TRP A 1 119 ? -10.478 0.137 16.400 1.00 59.84 119 TRP A N 1
ATOM 930 C CA . TRP A 1 119 ? -11.065 -0.627 15.313 1.00 59.84 119 TRP A CA 1
ATOM 931 C C . TRP A 1 119 ? -12.076 0.237 14.550 1.00 59.84 119 TRP A C 1
ATOM 933 O O . TRP A 1 119 ? -12.851 0.957 15.179 1.00 59.84 119 TRP A O 1
ATOM 943 N N . PRO A 1 120 ? -12.129 0.144 13.215 1.00 69.00 120 PRO A N 1
ATOM 944 C CA . PRO A 1 120 ? -11.363 -0.772 12.376 1.00 69.00 120 PRO A CA 1
ATOM 945 C C . PRO A 1 120 ? -9.959 -0.268 12.009 1.00 69.00 120 PRO A C 1
ATOM 947 O O . PRO A 1 120 ? -9.766 0.914 11.722 1.00 69.00 120 PRO A O 1
ATOM 950 N N . LYS A 1 121 ? -9.003 -1.203 11.939 1.00 79.25 121 LYS A N 1
ATOM 951 C CA . LYS A 1 121 ? -7.678 -0.967 11.358 1.00 79.25 121 LYS A CA 1
ATOM 952 C C . LYS A 1 121 ? -7.805 -0.587 9.885 1.00 79.25 121 LYS A C 1
ATOM 954 O O . LYS A 1 121 ? -8.676 -1.092 9.174 1.00 79.25 121 LYS A O 1
ATOM 959 N N . GLN A 1 122 ? -6.9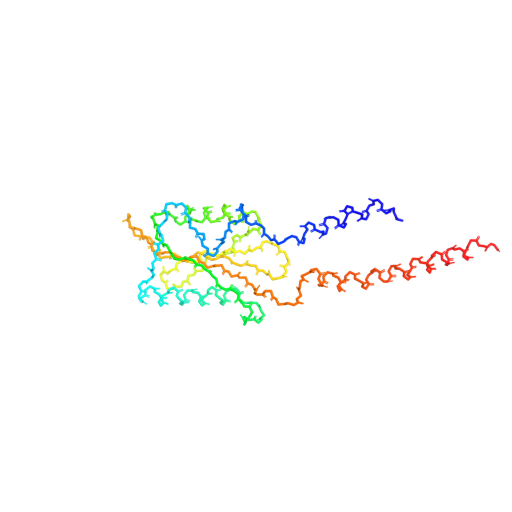38 0.313 9.439 1.00 86.12 122 GLN A N 1
ATOM 960 C CA . GLN A 1 122 ? -6.801 0.645 8.025 1.00 86.12 122 GLN A CA 1
ATOM 961 C C . GLN A 1 122 ? -5.471 0.105 7.523 1.00 86.12 122 GLN A C 1
ATOM 963 O O . GLN A 1 122 ? -4.484 0.066 8.266 1.00 86.12 122 GLN A O 1
ATOM 968 N N . HIS A 1 123 ? -5.455 -0.293 6.257 1.00 90.62 123 HIS A N 1
ATOM 969 C CA . HIS A 1 123 ? -4.278 -0.846 5.613 1.00 90.62 123 HIS A CA 1
ATOM 970 C C . HIS A 1 123 ? -3.979 -0.091 4.328 1.00 90.62 123 HIS A C 1
ATOM 972 O O . HIS A 1 123 ? -4.877 0.334 3.601 1.00 90.62 123 HIS A O 1
ATOM 978 N N . TYR A 1 124 ? -2.694 0.059 4.055 1.00 93.50 124 TYR A N 1
ATOM 979 C CA . TYR A 1 124 ? -2.199 0.595 2.805 1.00 93.50 124 TYR A CA 1
ATOM 980 C C . TYR A 1 124 ? -1.172 -0.387 2.275 1.00 93.50 124 TYR A C 1
ATOM 982 O O . TYR A 1 124 ? -0.284 -0.807 3.012 1.00 93.50 124 TYR A O 1
ATOM 990 N N . ALA A 1 125 ? -1.311 -0.786 1.022 1.00 95.38 125 ALA A N 1
ATOM 991 C CA . ALA A 1 125 ? -0.399 -1.700 0.368 1.00 95.38 125 ALA A CA 1
ATOM 992 C C . ALA A 1 125 ? 0.176 -1.049 -0.886 1.00 95.38 125 ALA A C 1
ATOM 994 O O . ALA A 1 125 ? -0.535 -0.372 -1.632 1.00 95.38 125 ALA A O 1
ATOM 995 N N . LEU A 1 126 ? 1.461 -1.285 -1.117 1.00 96.25 126 LEU A N 1
ATOM 996 C CA . LEU A 1 126 ? 2.143 -0.977 -2.361 1.00 96.25 126 LEU A CA 1
ATOM 997 C C . LEU A 1 126 ? 2.560 -2.292 -3.008 1.00 96.25 126 LEU A C 1
ATOM 999 O O . LEU A 1 126 ? 3.453 -2.966 -2.500 1.00 96.25 126 LEU A O 1
ATOM 1003 N N . THR A 1 127 ? 1.926 -2.633 -4.124 1.00 96.06 127 THR A N 1
ATOM 1004 C CA . THR A 1 127 ? 2.326 -3.763 -4.965 1.00 96.06 127 THR A CA 1
ATOM 1005 C C . THR A 1 127 ? 3.250 -3.255 -6.062 1.00 96.06 127 THR A C 1
ATOM 1007 O O . THR A 1 127 ? 2.887 -2.324 -6.783 1.00 96.06 127 THR A O 1
ATOM 1010 N N . ALA A 1 128 ? 4.422 -3.864 -6.199 1.00 95.12 128 ALA A N 1
ATOM 1011 C CA . ALA A 1 128 ? 5.435 -3.507 -7.178 1.00 95.12 128 ALA A CA 1
ATOM 1012 C C . ALA A 1 128 ? 5.770 -4.705 -8.071 1.00 95.12 128 ALA A C 1
ATOM 1014 O O . ALA A 1 128 ? 6.051 -5.799 -7.573 1.00 95.12 128 ALA A O 1
ATOM 1015 N N . ALA A 1 129 ? 5.778 -4.477 -9.384 1.00 94.75 129 ALA A N 1
ATOM 1016 C CA . ALA A 1 129 ? 6.443 -5.363 -10.329 1.00 94.75 129 ALA A CA 1
ATOM 1017 C C . ALA A 1 129 ? 7.969 -5.336 -10.109 1.00 94.75 129 ALA A C 1
ATOM 1019 O O . ALA A 1 129 ? 8.497 -4.340 -9.590 1.00 94.75 129 ALA A O 1
ATOM 1020 N N . PRO A 1 130 ? 8.696 -6.402 -10.493 1.00 91.19 130 PRO A N 1
ATOM 1021 C CA . PRO A 1 130 ? 10.143 -6.448 -10.330 1.00 91.19 130 PRO A CA 1
ATOM 1022 C C . PRO A 1 130 ? 10.813 -5.288 -11.074 1.00 91.19 130 PRO A C 1
ATOM 1024 O O . PRO A 1 130 ? 10.416 -4.922 -12.183 1.00 91.19 130 PRO A O 1
ATOM 1027 N N . ALA A 1 131 ? 11.833 -4.697 -10.451 1.00 87.75 131 ALA A N 1
ATOM 1028 C CA . ALA A 1 131 ? 12.646 -3.678 -11.101 1.00 87.75 131 ALA A CA 1
ATOM 1029 C C . ALA A 1 131 ? 13.418 -4.283 -12.281 1.00 87.75 131 ALA A C 1
ATOM 1031 O O . ALA A 1 131 ? 13.948 -5.391 -12.187 1.00 87.75 131 ALA A O 1
ATOM 1032 N N . ARG A 1 132 ? 13.486 -3.534 -13.383 1.00 82.00 132 ARG A N 1
ATOM 1033 C CA . ARG A 1 132 ? 14.355 -3.813 -14.528 1.00 82.00 132 ARG A CA 1
ATOM 1034 C C . ARG A 1 132 ? 15.201 -2.578 -14.781 1.00 82.00 132 ARG A C 1
ATOM 1036 O O . ARG A 1 132 ? 14.696 -1.462 -14.665 1.00 82.00 132 ARG A O 1
ATOM 1043 N N . ASP A 1 133 ? 16.480 -2.784 -15.069 1.00 83.44 133 ASP A N 1
ATOM 1044 C CA . ASP A 1 133 ? 17.469 -1.710 -15.126 1.00 83.44 133 ASP A CA 1
ATOM 1045 C C . ASP A 1 133 ? 17.023 -0.566 -16.047 1.00 83.44 133 ASP A C 1
ATOM 1047 O O . ASP A 1 133 ? 16.887 -0.732 -17.257 1.00 83.44 133 ASP A O 1
ATOM 1051 N N . GLY A 1 134 ? 16.784 0.606 -15.451 1.00 78.38 134 GLY A N 1
ATOM 1052 C CA . GLY A 1 134 ? 16.425 1.839 -16.158 1.00 78.38 134 GLY A CA 1
ATOM 1053 C C . GLY A 1 134 ? 14.988 1.924 -16.684 1.00 78.38 134 GLY A C 1
ATOM 1054 O O . GLY A 1 134 ? 14.608 2.978 -17.194 1.00 78.38 134 GLY A O 1
ATOM 1055 N N . GLU A 1 135 ? 14.170 0.878 -16.543 1.00 87.75 135 GLU A N 1
ATOM 1056 C CA . GLU A 1 135 ? 12.795 0.878 -17.045 1.00 87.75 135 GLU A CA 1
ATOM 1057 C C . GLU A 1 135 ? 11.773 1.195 -15.943 1.00 87.75 135 GLU A C 1
ATOM 1059 O O . GLU A 1 135 ? 11.826 0.619 -14.851 1.00 87.75 135 GLU A O 1
ATOM 1064 N N . PRO A 1 136 ? 10.783 2.072 -16.211 1.00 90.50 136 PRO A N 1
ATOM 1065 C CA . PRO A 1 136 ? 9.688 2.293 -15.281 1.00 90.50 136 PRO A CA 1
ATOM 1066 C C . PRO A 1 136 ? 8.877 1.007 -15.108 1.00 90.50 136 PRO A C 1
ATOM 1068 O O . PRO A 1 136 ? 8.223 0.545 -16.051 1.00 90.50 136 PRO A O 1
ATOM 1071 N N . ARG A 1 137 ? 8.864 0.456 -13.898 1.00 92.12 137 ARG A N 1
ATOM 1072 C CA . ARG A 1 137 ? 8.055 -0.724 -13.560 1.00 92.12 137 ARG A CA 1
ATOM 1073 C C . ARG A 1 137 ? 6.641 -0.324 -13.170 1.00 92.12 137 ARG A C 1
ATOM 1075 O O . ARG A 1 137 ? 6.425 0.802 -12.730 1.00 92.12 137 ARG A O 1
ATOM 1082 N N . THR A 1 138 ? 5.695 -1.242 -13.322 1.00 94.94 138 THR A N 1
ATOM 1083 C CA . THR A 1 138 ? 4.293 -1.054 -12.933 1.00 94.94 138 THR A CA 1
ATOM 1084 C C . THR A 1 138 ? 4.121 -1.239 -11.427 1.00 94.94 138 THR A C 1
ATOM 1086 O O . THR A 1 138 ? 4.643 -2.187 -10.840 1.00 94.94 138 THR A O 1
ATOM 1089 N N . LEU A 1 139 ? 3.366 -0.344 -10.796 1.00 95.31 139 LEU A N 1
ATOM 1090 C CA . LEU A 1 139 ? 3.016 -0.390 -9.382 1.00 95.31 139 LEU A CA 1
ATOM 1091 C C . LEU A 1 139 ? 1.533 -0.089 -9.183 1.00 95.31 139 LEU A C 1
ATOM 1093 O O . LEU A 1 139 ? 0.916 0.641 -9.961 1.00 95.31 139 LEU A O 1
ATOM 1097 N N . ARG A 1 140 ? 0.969 -0.609 -8.094 1.00 94.88 140 ARG A N 1
ATOM 1098 C CA . ARG A 1 140 ? -0.409 -0.341 -7.675 1.00 94.88 140 ARG A CA 1
ATOM 1099 C C . ARG A 1 140 ? -0.447 -0.054 -6.186 1.00 94.88 140 ARG A C 1
ATOM 1101 O O . ARG A 1 140 ? -0.024 -0.878 -5.375 1.00 94.88 140 ARG A O 1
ATOM 1108 N N . SER A 1 141 ? -0.985 1.104 -5.822 1.00 94.25 141 SER A N 1
ATOM 1109 C CA . SER A 1 141 ? -1.399 1.360 -4.448 1.00 94.25 141 SER A CA 1
ATOM 1110 C C . SER A 1 141 ? -2.756 0.717 -4.191 1.00 94.25 141 SER A C 1
ATOM 1112 O O . SER A 1 141 ? -3.622 0.696 -5.066 1.00 94.25 141 SER A O 1
ATOM 1114 N N . THR A 1 142 ? -2.948 0.191 -2.987 1.00 93.12 142 THR A N 1
ATOM 1115 C CA . THR A 1 142 ? -4.243 -0.298 -2.512 1.00 93.12 142 THR A CA 1
ATOM 1116 C C . THR A 1 142 ? -4.466 0.220 -1.103 1.00 93.12 142 THR A C 1
ATOM 1118 O O . THR A 1 142 ? -3.783 -0.184 -0.165 1.00 93.12 142 THR A O 1
ATOM 1121 N N . TYR A 1 143 ? -5.434 1.113 -0.947 1.00 91.00 143 TYR A N 1
ATOM 1122 C CA . TYR A 1 143 ? -5.936 1.543 0.347 1.00 91.00 143 TYR A CA 1
ATOM 1123 C C . TYR A 1 143 ? -7.179 0.735 0.706 1.00 91.00 143 TYR A C 1
ATOM 1125 O O . TYR A 1 143 ? -8.115 0.593 -0.088 1.00 91.00 143 TYR A O 1
ATOM 1133 N N . ILE A 1 144 ? -7.166 0.200 1.921 1.00 87.56 144 ILE A N 1
ATOM 1134 C CA . ILE A 1 144 ? -8.207 -0.660 2.462 1.00 87.56 144 ILE A CA 1
ATOM 1135 C C . ILE A 1 144 ? -8.665 -0.061 3.778 1.00 87.56 144 ILE A C 1
ATOM 1137 O O . ILE A 1 144 ? -7.907 0.046 4.745 1.00 87.56 144 ILE A O 1
ATOM 1141 N N . LYS A 1 145 ? -9.945 0.284 3.822 1.00 81.44 145 LYS A N 1
ATOM 1142 C CA . LYS A 1 145 ? -10.621 0.723 5.037 1.00 81.44 145 LYS A CA 1
ATOM 1143 C C . LYS A 1 145 ? -11.855 -0.144 5.218 1.00 81.44 145 LYS A C 1
ATOM 1145 O O . LYS A 1 145 ? -12.612 -0.321 4.266 1.00 81.44 145 LYS A O 1
ATOM 1150 N N . ASN A 1 146 ? -12.122 -0.635 6.425 1.00 68.25 146 ASN A N 1
ATOM 1151 C CA . ASN A 1 146 ? -13.462 -1.151 6.692 1.00 68.25 146 ASN A CA 1
ATOM 1152 C C . ASN A 1 146 ? -14.453 0.011 6.515 1.00 68.25 146 ASN A C 1
ATOM 1154 O O . ASN A 1 146 ? -14.330 1.064 7.141 1.00 68.25 146 ASN A O 1
ATOM 1158 N N . SER A 1 147 ? -15.394 -0.173 5.597 1.00 57.12 147 SER A N 1
ATOM 1159 C CA . SER A 1 147 ? -16.614 0.600 5.452 1.00 57.12 147 SER A CA 1
ATOM 1160 C C . SER A 1 147 ? -17.189 0.856 6.827 1.00 57.12 147 SER A C 1
ATOM 1162 O O . SER A 1 147 ? -17.394 -0.063 7.624 1.00 57.12 147 SER A O 1
ATOM 1164 N N . ASP A 1 148 ? -17.440 2.134 7.070 1.00 51.81 148 ASP A N 1
ATOM 1165 C CA . ASP A 1 148 ? -18.153 2.614 8.233 1.00 51.81 148 ASP A CA 1
ATOM 1166 C C . ASP A 1 148 ? -19.440 1.783 8.350 1.00 51.81 148 ASP A C 1
ATOM 1168 O O . ASP A 1 148 ? -20.298 1.783 7.466 1.00 51.81 148 ASP A O 1
ATOM 1172 N N . SER A 1 149 ? -19.508 0.945 9.374 1.00 42.28 149 SER A N 1
ATOM 1173 C CA . SER A 1 149 ? -20.674 0.128 9.669 1.00 42.28 149 SER A CA 1
ATOM 1174 C C . SER A 1 149 ? -20.901 0.156 11.171 1.00 42.28 149 SER A C 1
ATOM 1176 O O . SER A 1 149 ? -20.347 -0.639 11.928 1.00 42.28 149 SER A O 1
ATOM 1178 N N . ASP A 1 150 ? -21.713 1.141 11.543 1.00 43.50 150 ASP A N 1
ATOM 1179 C CA . ASP A 1 150 ? -22.653 1.210 12.668 1.00 43.50 150 ASP A CA 1
ATOM 1180 C C . ASP A 1 150 ? -22.165 1.203 14.108 1.00 43.50 150 ASP A C 1
ATOM 1182 O O . ASP A 1 150 ? -22.965 1.454 15.007 1.00 43.50 150 ASP A O 1
ATOM 1186 N N . LEU A 1 151 ? -20.872 1.065 14.369 1.00 45.53 151 LEU A N 1
ATOM 1187 C CA . LEU A 1 151 ? -20.336 1.513 15.647 1.00 45.53 151 LEU A CA 1
ATOM 1188 C C . LEU A 1 151 ? -19.179 2.462 15.392 1.00 45.53 151 LEU A C 1
ATOM 1190 O O . LEU A 1 151 ? -18.011 2.083 15.422 1.00 45.53 151 LEU A O 1
ATOM 1194 N N . ASN A 1 152 ? -19.536 3.737 15.186 1.00 45.22 152 ASN A N 1
ATOM 1195 C CA . ASN A 1 152 ? -18.673 4.853 15.562 1.00 45.22 152 ASN A CA 1
ATOM 1196 C C . ASN A 1 152 ? -17.975 4.433 16.850 1.00 45.22 152 ASN A C 1
ATOM 1198 O O . ASN A 1 152 ? -18.664 4.127 17.822 1.00 45.22 152 ASN A O 1
ATOM 1202 N N . GLY A 1 153 ? -16.649 4.382 16.913 1.00 46.50 153 GLY A N 1
ATOM 1203 C CA . GLY A 1 153 ? -16.052 4.019 18.195 1.00 46.50 153 GLY A CA 1
ATOM 1204 C C . GLY A 1 153 ? -16.396 5.030 19.294 1.00 46.50 153 GLY A C 1
ATOM 1205 O O . GLY A 1 153 ? -16.342 4.659 20.450 1.00 46.50 153 GLY A O 1
ATOM 1206 N N . ALA A 1 154 ? -16.926 6.219 18.971 1.00 46.72 154 ALA A N 1
ATOM 1207 C CA . ALA A 1 154 ? -17.646 7.072 19.924 1.00 46.72 154 ALA A CA 1
ATOM 1208 C C . ALA A 1 154 ? -18.873 6.392 20.587 1.00 46.72 154 ALA A C 1
ATOM 1210 O O . ALA A 1 154 ? -19.103 6.579 21.777 1.00 46.72 154 ALA A O 1
ATOM 1211 N N . VAL A 1 155 ? -19.640 5.573 19.859 1.00 48.91 155 VAL A N 1
ATOM 1212 C CA . VAL A 1 155 ? -20.755 4.753 20.376 1.00 48.91 155 VAL A CA 1
ATOM 1213 C C . VAL A 1 155 ? -20.232 3.573 21.197 1.00 48.91 155 VAL A C 1
ATOM 1215 O O . VAL A 1 155 ? -20.763 3.327 22.274 1.00 48.91 155 VAL A O 1
ATOM 1218 N N . VAL A 1 156 ? -19.157 2.894 20.772 1.00 52.28 156 VAL A N 1
ATOM 1219 C CA . VAL A 1 156 ? -18.505 1.847 21.595 1.00 52.28 156 VAL A CA 1
ATOM 1220 C C . VAL A 1 156 ? -17.986 2.443 22.904 1.00 52.28 156 VAL A C 1
ATOM 1222 O O . VAL A 1 156 ? -18.254 1.909 23.976 1.00 52.28 156 VAL A O 1
ATOM 1225 N N . PHE A 1 157 ? -17.304 3.589 22.839 1.00 48.31 157 PHE A N 1
ATOM 1226 C CA . PHE A 1 157 ? -16.839 4.328 24.012 1.00 48.31 157 PHE A CA 1
ATOM 1227 C C . PHE A 1 157 ? -18.008 4.785 24.889 1.00 48.31 157 PHE A C 1
ATOM 1229 O O . PHE A 1 157 ? -17.932 4.646 26.106 1.00 48.31 157 PHE A O 1
ATOM 1236 N N . GLY A 1 158 ? -19.111 5.259 24.304 1.00 52.53 158 GLY A N 1
ATOM 1237 C CA . GLY A 1 158 ? -20.334 5.596 25.035 1.00 52.53 158 GLY A CA 1
ATOM 1238 C C . GLY A 1 158 ? -20.942 4.393 25.762 1.00 52.53 158 GLY A C 1
ATOM 1239 O O . GLY A 1 158 ? -21.287 4.500 26.936 1.00 52.53 158 GLY A O 1
ATOM 1240 N N . ILE A 1 159 ? -21.010 3.232 25.106 1.00 56.84 159 ILE A N 1
ATOM 1241 C CA . ILE A 1 159 ? -21.525 1.982 25.685 1.00 56.84 159 ILE A CA 1
ATOM 1242 C C . ILE A 1 159 ? -20.596 1.444 26.780 1.00 56.84 159 ILE A C 1
ATOM 1244 O O . ILE A 1 159 ? -21.088 0.945 27.786 1.00 56.84 159 ILE A O 1
ATOM 1248 N N . ILE A 1 160 ? -19.274 1.564 26.630 1.00 57.28 160 ILE A N 1
ATOM 1249 C CA . ILE A 1 160 ? -18.317 1.100 27.645 1.00 57.28 160 ILE A CA 1
ATOM 1250 C C . ILE A 1 160 ? -18.266 2.063 28.836 1.00 57.28 160 ILE A C 1
ATOM 1252 O O . ILE A 1 160 ? -18.247 1.606 29.973 1.00 57.28 160 ILE A O 1
ATOM 1256 N N . ILE A 1 161 ? -18.275 3.382 28.619 1.00 61.03 161 ILE A N 1
ATOM 1257 C CA . ILE A 1 161 ? -18.138 4.381 29.695 1.00 61.03 161 ILE A CA 1
ATOM 1258 C C . ILE A 1 161 ? -19.458 4.603 30.450 1.00 61.03 161 ILE A C 1
ATOM 1260 O O . ILE A 1 161 ? -19.429 4.840 31.661 1.00 61.03 161 ILE A O 1
ATOM 1264 N N . SER A 1 162 ? -20.615 4.501 29.786 1.00 61.94 162 SER A N 1
ATOM 1265 C CA . SER A 1 162 ? -21.928 4.764 30.401 1.00 61.94 162 SER A CA 1
ATOM 1266 C C . SER A 1 162 ? -22.212 3.911 31.655 1.00 61.94 162 SER A C 1
ATOM 1268 O O . SER A 1 162 ? -22.553 4.491 32.690 1.00 61.94 162 SER A O 1
ATOM 1270 N N . PRO A 1 163 ? -21.973 2.583 31.672 1.00 68.44 163 PRO A N 1
ATOM 1271 C CA . PRO A 1 163 ? -22.123 1.764 32.875 1.00 68.44 163 PRO A CA 1
ATOM 1272 C C . PRO A 1 163 ? -21.246 2.241 34.038 1.00 68.44 163 PRO A C 1
ATOM 1274 O O . PRO A 1 163 ? -21.721 2.319 35.170 1.00 68.44 163 PRO A O 1
ATOM 1277 N N . PHE A 1 164 ? -19.989 2.622 33.779 1.00 70.00 164 PHE A N 1
ATOM 1278 C CA . PHE A 1 164 ? -19.093 3.127 34.824 1.00 70.00 164 PHE A CA 1
ATOM 1279 C C . PHE A 1 164 ? -19.558 4.477 35.374 1.00 70.00 164 PHE A C 1
ATOM 1281 O O . PHE A 1 164 ? -19.510 4.689 36.587 1.00 70.00 164 PHE A O 1
ATOM 1288 N N . ALA A 1 165 ? -20.051 5.370 34.513 1.00 71.38 165 ALA A N 1
ATOM 1289 C CA . ALA A 1 165 ? -20.613 6.651 34.930 1.00 71.38 165 ALA A CA 1
ATOM 1290 C C . ALA A 1 165 ? -21.874 6.467 35.793 1.00 71.38 165 ALA A C 1
ATOM 1292 O O . ALA A 1 165 ? -22.000 7.116 36.833 1.00 71.38 165 ALA A O 1
ATOM 1293 N N . ILE A 1 166 ? -22.764 5.540 35.420 1.00 75.56 166 ILE A N 1
ATOM 1294 C CA . ILE A 1 166 ? -23.970 5.202 36.192 1.00 75.56 166 ILE A CA 1
ATOM 1295 C C . ILE A 1 166 ? -23.589 4.612 37.557 1.00 75.56 166 ILE A C 1
ATOM 1297 O O . ILE A 1 166 ? -24.102 5.052 38.588 1.00 75.56 166 ILE A O 1
ATOM 1301 N N . VAL A 1 167 ? -22.648 3.665 37.594 1.00 76.12 167 VAL A N 1
ATOM 1302 C CA . VAL A 1 167 ? -22.170 3.069 38.852 1.00 76.12 167 VAL A CA 1
ATOM 1303 C C . VAL A 1 167 ? -21.552 4.133 39.761 1.00 76.12 167 VAL A C 1
ATOM 1305 O O . VAL A 1 167 ? -21.872 4.171 40.948 1.00 76.12 167 VAL A O 1
ATOM 1308 N N . LEU A 1 168 ? -20.731 5.044 39.230 1.00 76.81 168 LEU A N 1
ATOM 1309 C CA . LEU A 1 168 ? -20.179 6.169 39.994 1.00 76.81 168 LEU A CA 1
ATOM 1310 C C . LEU A 1 168 ? -21.275 7.105 40.517 1.00 76.81 168 LEU A C 1
ATOM 1312 O O . LEU A 1 168 ? -21.227 7.494 41.687 1.00 76.81 168 LEU A O 1
ATOM 1316 N N . ALA A 1 169 ? -22.276 7.425 39.694 1.00 74.12 169 ALA A N 1
ATOM 1317 C CA . ALA A 1 169 ? -23.396 8.283 40.071 1.00 74.12 169 ALA A CA 1
ATOM 1318 C C . ALA A 1 169 ? -24.261 7.683 41.191 1.00 74.12 169 ALA A C 1
ATOM 1320 O O . ALA A 1 169 ? -24.827 8.434 41.978 1.00 74.12 169 ALA A O 1
ATOM 1321 N N . ILE A 1 170 ? -24.331 6.353 41.312 1.00 77.69 170 ILE A N 1
ATOM 1322 C CA . ILE A 1 170 ? -25.074 5.665 42.381 1.00 77.69 170 ILE A CA 1
ATOM 1323 C C . ILE A 1 170 ? -24.193 5.435 43.619 1.00 77.69 170 ILE A C 1
ATOM 1325 O O . ILE A 1 170 ? -24.613 5.681 44.755 1.00 77.69 170 ILE A O 1
ATOM 1329 N N . ALA A 1 171 ? -22.951 4.988 43.427 1.00 76.00 171 ALA A N 1
ATOM 1330 C CA . ALA A 1 171 ? -22.047 4.629 44.514 1.00 76.00 171 ALA A CA 1
ATOM 1331 C C . ALA A 1 171 ? -21.569 5.851 45.312 1.00 76.00 171 ALA A C 1
ATOM 1333 O O . ALA A 1 171 ? -21.484 5.783 46.542 1.00 76.00 171 ALA A O 1
ATOM 1334 N N . LEU A 1 172 ? -21.288 6.981 44.649 1.00 75.94 172 LEU A N 1
ATOM 1335 C CA . LEU A 1 172 ? -20.799 8.192 45.315 1.00 75.94 172 LEU A CA 1
ATOM 1336 C C . LEU A 1 172 ? -21.810 8.756 46.331 1.00 75.94 172 LEU A C 1
ATOM 1338 O O . LEU A 1 172 ? -21.408 8.955 47.482 1.00 75.94 172 LEU A O 1
ATOM 1342 N N . PRO A 1 173 ? -23.105 8.955 46.001 1.00 74.19 173 PRO A N 1
ATOM 1343 C CA . PRO A 1 173 ? -24.109 9.384 46.972 1.00 74.19 173 PRO A CA 1
ATOM 1344 C C . PRO A 1 173 ? -24.295 8.397 48.124 1.00 74.19 173 PRO A C 1
ATOM 1346 O O . PRO A 1 173 ? -24.419 8.825 49.271 1.00 74.19 173 PRO A O 1
ATOM 1349 N N . LEU A 1 174 ? -24.282 7.086 47.856 1.00 75.31 174 LEU A N 1
ATOM 1350 C CA . LEU A 1 174 ? -24.449 6.054 48.887 1.00 75.31 174 LEU A CA 1
ATOM 1351 C C . LEU A 1 174 ? -23.276 6.031 49.874 1.00 75.31 174 LEU A C 1
ATOM 1353 O O . LEU A 1 174 ? -23.492 6.002 51.088 1.00 75.31 174 LEU A O 1
ATOM 1357 N N . LEU A 1 175 ? -22.041 6.129 49.379 1.00 77.75 175 LEU A N 1
ATOM 1358 C CA . LEU A 1 175 ? -20.841 6.255 50.212 1.00 77.75 175 LEU A CA 1
ATOM 1359 C C . LEU A 1 175 ? -20.852 7.546 51.034 1.00 77.75 175 LEU A C 1
ATOM 1361 O O . LEU A 1 175 ? -20.499 7.530 52.216 1.00 77.75 175 LEU A O 1
ATOM 1365 N N . TRP A 1 176 ? -21.306 8.655 50.447 1.00 74.75 176 TRP A N 1
ATOM 1366 C CA . TRP A 1 176 ? -21.465 9.924 51.158 1.00 74.75 176 TRP A CA 1
ATOM 1367 C C . TRP A 1 176 ? -22.527 9.842 52.260 1.00 74.75 176 TRP A C 1
ATOM 1369 O O . TRP A 1 176 ? -22.321 10.343 53.367 1.00 74.75 176 TRP A O 1
ATOM 1379 N N . ARG A 1 177 ? -23.650 9.171 51.988 1.00 72.75 177 ARG A N 1
ATOM 1380 C CA . ARG A 1 177 ? -24.740 8.965 52.950 1.00 72.75 177 ARG A CA 1
ATOM 1381 C C . ARG A 1 177 ? -24.309 8.038 54.089 1.00 72.75 177 ARG A C 1
ATOM 1383 O O . ARG A 1 177 ? -24.600 8.336 55.244 1.00 72.75 177 ARG A O 1
ATOM 1390 N N . LYS A 1 178 ? -23.547 6.978 53.790 1.00 72.06 178 LYS A N 1
ATOM 1391 C CA . LYS A 1 178 ? -22.955 6.071 54.789 1.00 72.06 178 LYS A CA 1
ATOM 1392 C C . LYS A 1 178 ? -21.931 6.791 55.674 1.00 72.06 178 LYS A C 1
ATOM 1394 O O . LYS A 1 178 ? -21.995 6.669 56.893 1.00 72.06 178 LYS A O 1
ATOM 1399 N N . ARG A 1 179 ? -21.045 7.609 55.089 1.00 67.44 179 ARG A N 1
ATOM 1400 C CA . ARG A 1 179 ? -20.082 8.436 55.844 1.00 67.44 179 ARG A CA 1
ATOM 1401 C C . ARG A 1 179 ? -20.749 9.499 56.715 1.00 67.44 179 ARG A C 1
ATOM 1403 O O . ARG A 1 179 ? -20.234 9.777 57.790 1.00 67.44 179 ARG A O 1
ATOM 1410 N N . ARG A 1 180 ? -21.871 10.088 56.283 1.00 68.50 180 ARG A N 1
ATOM 1411 C CA . ARG A 1 180 ? -22.641 11.022 57.122 1.00 68.50 180 ARG A CA 1
ATOM 1412 C C . ARG A 1 180 ? -23.277 10.333 58.327 1.00 68.50 180 ARG A C 1
ATOM 1414 O O . ARG A 1 180 ? -23.175 10.865 59.421 1.00 68.50 180 ARG A O 1
ATOM 1421 N N . ARG A 1 181 ? -23.869 9.147 58.145 1.00 63.09 181 ARG A N 1
ATOM 1422 C CA . ARG A 1 181 ? -24.461 8.383 59.258 1.00 63.09 181 ARG A CA 1
ATOM 1423 C C . ARG A 1 181 ? -23.419 7.920 60.277 1.00 63.09 181 ARG A C 1
ATOM 1425 O O . ARG A 1 181 ? -23.674 7.995 61.462 1.00 63.09 181 ARG A O 1
ATOM 1432 N N . ALA A 1 182 ? -22.225 7.529 59.830 1.00 60.62 182 ALA A N 1
ATOM 1433 C CA . ALA A 1 182 ? -21.122 7.153 60.722 1.00 60.62 182 ALA A CA 1
ATOM 1434 C C . ALA A 1 182 ? -20.475 8.337 61.475 1.00 60.62 182 ALA A C 1
ATOM 1436 O O . ALA A 1 182 ? -19.573 8.127 62.278 1.00 60.62 182 ALA A O 1
ATOM 1437 N N . ARG A 1 183 ? -20.877 9.580 61.178 1.00 57.50 183 ARG A N 1
ATOM 1438 C CA . ARG A 1 183 ? -20.390 10.808 61.832 1.00 57.50 183 ARG A CA 1
ATOM 1439 C C . ARG A 1 183 ? -21.448 11.480 62.710 1.00 57.50 183 ARG A C 1
ATOM 1441 O O . ARG A 1 183 ? -21.182 12.558 63.231 1.00 57.50 183 ARG A O 1
ATOM 1448 N N . GLN A 1 184 ? -22.633 10.887 62.839 1.00 50.69 184 GLN A N 1
ATOM 1449 C CA . GLN A 1 184 ? -23.610 11.299 63.840 1.00 50.69 184 GLN A CA 1
ATOM 1450 C C . GLN A 1 184 ? -23.360 10.447 65.096 1.00 50.69 184 GLN A C 1
ATOM 1452 O O . GLN A 1 184 ? -23.391 9.222 64.958 1.00 50.69 184 GLN A O 1
ATOM 1457 N N . PRO A 1 185 ? -23.009 11.058 66.244 1.00 54.88 185 PRO A N 1
ATOM 1458 C CA . PRO A 1 185 ? -22.906 10.353 67.519 1.00 54.88 185 PRO A CA 1
ATOM 1459 C C . PRO A 1 185 ? -24.269 9.837 67.992 1.00 54.88 185 PRO A C 1
ATOM 1461 O O . PRO A 1 185 ? -25.297 10.451 67.616 1.00 54.88 185 PRO A O 1
#

Secondary structure (DSSP, 8-state):
--GGGHHHHHHHHHHTTSPPPPGGG--GGG---TTEEE----HHHHHHHHHHHHHHHHHH--S-GGGEEEE--EEEE---HHHHHHHHHHHH-TTEEEEEEEEETTEEEEEEEE---SSSPEEEEEEEPPPBTTBPEEEEEEEEEE---S--HHHHHHHHHHHHHHHHHHHHHHHHHHHHHTT--

Mean predicted aligned error: 12.92 Å

Foldseek 3Di:
DDVVVVVVVVVVVVVLQDDQDFPPNDDLLEDDFPQKAFDDDDPVRVVQVVVVVVVVCVVLDDDDPVQKDKGKTKIWHLDDPVSVVVRVDNRSPDQKDFDDWDDRPQKIKTKIWGPRPDPPIKIKIKIWHDHDPPDTTMIMIMTMDGHDDDDSVVNVCCVVVVVVVVCCVVVVVVVVVVVVVVPDD